Protein 9RGX (pdb70)

Solvent-accessible surface area: 10380 Å² total; per-residue (Å²): 157,89,156,71,23,54,56,2,94,83,58,16,64,59,16,47,64,68,2,46,62,18,88,170,38,20,66,66,33,84,91,64,162,18,64,107,71,34,48,53,62,21,76,64,53,7,46,54,4,36,87,60,4,20,59,5,5,70,66,2,4,57,0,70,82,77,18,100,98,29,108,50,17,84,60,8,54,64,40,2,60,61,11,41,67,71,2,14,60,15,1,43,73,10,26,77,93,150,120,156,39,50,50,36,4,96,86,88,14,65,64,24,43,68,54,3,45,56,26,109,171,51,9,62,69,22,62,204,91,73,109,78,49,46,55,51,26,78,102,54,12,46,56,14,42,91,67,2,20,57,8,4,73,78,3,4,60,13,64,75,92,37,98,98,23,134,35,14,74,70,14,73,62,43,1,59,61,15,40,65,65,4,14,57,5,0,50,62,11,23,75,81

Structure (mmCIF, N/CA/C/O backbone):
data_9RGX
#
_entry.id   9RGX
#
_cell.length_a   37.916
_cell.length_b   37.916
_cell.length_c   147.870
_cell.angle_alpha   90.000
_cell.angle_beta   90.000
_cell.angle_gamma   90.000
#
_symmetry.space_group_name_H-M   'P 21 21 21'
#
loop_
_entity.id
_entity.type
_entity.pdbx_description
1 polymer sc-apCC3-ACW
2 water water
#
loop_
_atom_site.group_PDB
_atom_site.id
_atom_site.type_symbol
_atom_site.label_atom_id
_atom_site.label_alt_id
_atom_site.label_comp_id
_atom_site.label_asym_id
_atom_site.label_entity_id
_atom_site.label_seq_id
_atom_site.pdbx_PDB_ins_code
_atom_site.Cartn_x
_atom_site.Cartn_y
_atom_site.Cartn_z
_atom_site.occupancy
_atom_site.B_iso_or_equiv
_atom_site.auth_seq_id
_atom_site.auth_comp_id
_atom_site.auth_asym_id
_atom_site.auth_atom_id
_atom_site.pdbx_PDB_model_num
ATOM 1 N N . SER A 1 19 ? -3.91308 -9.40714 6.48962 1.000 28.70404 -2 SER A N 1
ATOM 2 C CA . SER A 1 19 ? -3.21942 -9.57738 5.22019 1.000 34.16414 -2 SER A CA 1
ATOM 3 C C . SER A 1 19 ? -1.84484 -8.91460 5.25930 1.000 32.87406 -2 SER A C 1
ATOM 4 O O . SER A 1 19 ? -1.60531 -8.00610 6.05414 1.000 28.99151 -2 SER A O 1
ATOM 6 N N . HIS A 1 20 ? -0.94658 -9.37681 4.39437 1.000 34.17796 -1 HIS A N 1
ATOM 7 C CA . HIS A 1 20 ? 0.42399 -8.88913 4.34227 1.000 33.00038 -1 HIS A CA 1
ATOM 8 C C . HIS A 1 20 ? 0.58216 -7.82129 3.26718 1.000 33.20430 -1 HIS A C 1
ATOM 9 O O . HIS A 1 20 ? -0.00668 -7.91577 2.18526 1.000 29.71308 -1 HIS A O 1
ATOM 16 N N . MET A 1 21 ? 1.36933 -6.79162 3.57920 1.000 34.00030 0 MET A N 1
ATOM 17 C CA . MET A 1 21 ? 1.77297 -5.83795 2.55377 1.000 27.57283 0 MET A CA 1
ATOM 18 C C . MET A 1 21 ? 2.69410 -6.44660 1.51012 1.000 26.21618 0 MET A C 1
ATOM 19 O O . MET A 1 21 ? 2.81651 -5.89439 0.41083 1.000 25.78899 0 MET A O 1
ATOM 24 N N . MET A 1 22 ? 3.33948 -7.56708 1.82627 1.000 27.30796 1 MET A N 1
ATOM 25 C CA . MET A 1 22 ? 4.11945 -8.26872 0.81859 1.000 27.31054 1 MET A CA 1
ATOM 26 C C . MET A 1 22 ? 3.21894 -8.79236 -0.29037 1.000 26.32328 1 MET A C 1
ATOM 27 O O . MET A 1 22 ? 3.63548 -8.85913 -1.45177 1.000 25.13636 1 MET A O 1
ATOM 32 N N . LEU A 1 23 ? 1.98588 -9.17114 0.05195 1.000 26.94346 2 LEU A N 1
ATOM 33 C CA . LEU A 1 23 ? 1.05089 -9.71066 -0.92801 1.000 28.03170 2 LEU A CA 1
ATOM 34 C C . LEU A 1 23 ? 0.47860 -8.61091 -1.81592 1.000 25.56746 2 LEU A C 1
ATOM 35 O O . LEU A 1 23 ? 0.42684 -8.75796 -3.04202 1.000 22.40878 2 LEU A O 1
ATOM 40 N N . ALA A 1 24 ? 0.03469 -7.50537 -1.20880 1.000 26.77244 3 ALA A N 1
ATOM 41 C CA . ALA A 1 24 ? -0.60774 -6.43977 -1.97436 1.000 24.37767 3 ALA A CA 1
ATOM 42 C C . ALA A 1 24 ? 0.36313 -5.78770 -2.95097 1.000 22.94431 3 ALA A C 1
ATOM 43 O O . ALA A 1 24 ? -0.00574 -5.47556 -4.08980 1.000 23.21907 3 ALA A O 1
ATOM 45 N N . ALA A 1 25 ? 1.61016 -5.57064 -2.52402 1.000 25.20010 4 ALA A N 1
ATOM 46 C CA . ALA A 1 25 ? 2.61102 -5.02794 -3.43556 1.000 21.18367 4 ALA A CA 1
ATOM 47 C C . ALA A 1 25 ? 2.93998 -6.01737 -4.54322 1.000 20.48701 4 ALA A C 1
ATOM 48 O O . ALA A 1 25 ? 3.24543 -5.60935 -5.66911 1.000 18.97385 4 ALA A O 1
ATOM 50 N N . LEU A 1 26 ? 2.88659 -7.31604 -4.24164 1.000 23.52167 5 LEU A N 1
ATOM 51 C CA . LEU A 1 26 ? 3.09541 -8.32680 -5.27176 1.000 21.34757 5 LEU A CA 1
ATOM 52 C C . LEU A 1 26 ? 1.89437 -8.41450 -6.20320 1.000 19.27034 5 LEU A C 1
ATOM 53 O O . LEU A 1 26 ? 2.05401 -8.58713 -7.41682 1.000 18.58675 5 LEU A O 1
ATOM 58 N N . LYS A 1 27 ? 0.68403 -8.29792 -5.65068 1.000 22.72617 6 LYS A N 1
ATOM 59 C CA . LYS A 1 27 ? -0.52209 -8.35020 -6.47134 1.000 23.65345 6 LYS A CA 1
ATOM 60 C C . LYS A 1 27 ? -0.60656 -7.15570 -7.41437 1.000 22.13457 6 LYS A C 1
ATOM 61 O O . LYS A 1 27 ? -1.05345 -7.29306 -8.55935 1.000 24.29036 6 LYS A O 1
ATOM 67 N N . GLU A 1 28 ? -0.18368 -5.97548 -6.95389 1.000 21.74164 7 GLU A N 1
ATOM 68 C CA . GLU A 1 28 ? -0.22461 -4.79539 -7.81208 1.000 22.01879 7 GLU A CA 1
ATOM 69 C C . GLU A 1 28 ? 0.77682 -4.91427 -8.95399 1.000 22.17083 7 GLU A C 1
ATOM 70 O O . GLU A 1 28 ? 0.49514 -4.49137 -10.08129 1.000 21.99296 7 GLU A O 1
ATOM 73 N N . LYS A 1 29 ? 1.95103 -5.48979 -8.68199 1.000 23.85291 8 LYS A N 1
ATOM 74 C CA . LYS A 1 29 ? 2.95445 -5.65466 -9.72817 1.000 18.66852 8 LYS A CA 1
ATOM 75 C C . LYS A 1 29 ? 2.53891 -6.71570 -10.73891 1.000 20.69106 8 LYS A C 1
ATOM 76 O O . LYS A 1 29 ? 2.83294 -6.58124 -11.93228 1.000 20.56860 8 LYS A O 1
ATOM 80 N N . LEU A 1 30 ? 1.85474 -7.76952 -10.28544 1.000 20.12450 9 LEU A N 1
ATOM 81 C CA . LEU A 1 30 ? 1.32860 -8.76439 -11.21330 1.000 20.16417 9 LEU A CA 1
ATOM 82 C C . LEU A 1 30 ? 0.21706 -8.18857 -12.08014 1.000 21.36375 9 LEU A C 1
ATOM 83 O O . LEU A 1 30 ? 0.07506 -8.58031 -13.24388 1.000 22.54138 9 LEU A O 1
ATOM 88 N N . ALA A 1 31 ? -0.57388 -7.26036 -11.53785 1.000 22.07108 10 ALA A N 1
ATOM 89 C CA . ALA A 1 31 ? -1.61675 -6.61449 -12.32696 1.000 21.80703 10 ALA A CA 1
ATOM 90 C C . ALA A 1 31 ? -1.03634 -5.59024 -13.29407 1.000 21.59994 10 ALA A C 1
ATOM 91 O O . ALA A 1 31 ? -1.50431 -5.47452 -14.43215 1.000 22.16702 10 ALA A O 1
ATOM 93 N N . ALA A 1 32 ? -0.02271 -4.83748 -12.85937 1.000 20.96095 11 ALA A N 1
ATOM 94 C CA . ALA A 1 32 ? 0.57665 -3.83113 -13.72989 1.000 21.57533 11 ALA A CA 1
ATOM 95 C C . ALA A 1 32 ? 1.31779 -4.47294 -14.89611 1.000 19.83134 11 ALA A C 1
ATOM 96 O O . ALA A 1 32 ? 1.31893 -3.93400 -16.00917 1.000 20.31129 11 ALA A O 1
ATOM 98 N N . LEU A 1 33 ? 1.95124 -5.62501 -14.66493 1.000 20.93777 12 LEU A N 1
ATOM 99 C CA . LEU A 1 33 ? 2.62426 -6.32440 -15.75192 1.000 21.86098 12 LEU A CA 1
ATOM 100 C C . LEU A 1 33 ? 1.63971 -7.01677 -16.68412 1.000 20.16381 12 LEU A C 1
ATOM 101 O O . LEU A 1 33 ? 1.98040 -7.27609 -17.84308 1.000 19.07858 12 LEU A O 1
ATOM 106 N N . LYS A 1 34 ? 0.43037 -7.32120 -16.20696 1.000 19.42784 13 LYS A N 1
ATOM 107 C CA . LYS A 1 34 ? -0.60818 -7.82394 -17.09886 1.000 20.99191 13 LYS A CA 1
ATOM 108 C C . LYS A 1 34 ? -1.17007 -6.71073 -17.97239 1.000 21.46136 13 LYS A C 1
ATOM 109 O O . LYS A 1 34 ? -1.58230 -6.96367 -19.11027 1.000 22.62605 13 LYS A O 1
ATOM 111 N N . GLU A 1 35 ? -1.18859 -5.47701 -17.46139 1.000 22.79853 14 GLU A N 1
ATOM 112 C CA . GLU A 1 35 ? -1.61999 -4.33748 -18.26160 1.000 23.48572 14 GLU A CA 1
ATOM 113 C C . GLU A 1 35 ? -0.51785 -3.85085 -19.19284 1.000 26.93356 14 GLU A C 1
ATOM 114 O O . GLU A 1 35 ? -0.81236 -3.26329 -20.23927 1.000 28.48984 14 GLU A O 1
ATOM 116 N N . LYS A 1 36 ? 0.74726 -4.09080 -18.83866 1.000 30.33540 15 LYS A N 1
ATOM 117 C CA . LYS A 1 36 ? 1.84130 -3.77813 -19.75142 1.000 25.44453 15 LYS A CA 1
ATOM 118 C C . LYS A 1 36 ? 1.89980 -4.77083 -20.90388 1.000 23.51878 15 LYS A C 1
ATOM 119 O O . LYS A 1 36 ? 2.27798 -4.40334 -22.02231 1.000 26.58334 15 LYS A O 1
ATOM 123 N N . ASN A 1 37 ? 1.51382 -6.02296 -20.65525 1.000 23.79004 16 ASN A N 1
ATOM 124 C CA . ASN A 1 37 ? 1.45811 -7.00933 -21.72790 1.000 25.48911 16 ASN A CA 1
ATOM 125 C C . ASN A 1 37 ? 0.30336 -6.72026 -22.67974 1.000 24.85192 16 ASN A C 1
ATOM 126 O O . ASN A 1 37 ? 0.42510 -6.92579 -23.89312 1.000 28.13755 16 ASN A O 1
ATOM 131 N N . ALA A 1 38 ? -0.82630 -6.24653 -22.14781 1.000 27.90130 17 ALA A N 1
ATOM 132 C CA . ALA A 1 38 ? -1.95537 -5.89579 -23.00284 1.000 25.54819 17 ALA A CA 1
ATOM 133 C C . ALA A 1 38 ? -1.63438 -4.68687 -23.87171 1.000 25.19786 17 ALA A C 1
ATOM 134 O O . ALA A 1 38 ? -2.04370 -4.62738 -25.03695 1.000 26.53438 17 ALA A O 1
ATOM 136 N N . ALA A 1 39 ? -0.90568 -3.71116 -23.32305 1.000 25.75117 18 ALA A N 1
ATOM 137 C CA . ALA A 1 39 ? -0.47263 -2.57543 -24.12993 1.000 25.95660 18 ALA A CA 1
ATOM 138 C C . ALA A 1 39 ? 0.53439 -2.99449 -25.19334 1.000 29.05779 18 ALA A C 1
ATOM 139 O O . ALA A 1 39 ? 0.60555 -2.37042 -26.25862 1.000 31.07824 18 ALA A O 1
ATOM 141 N N . LEU A 1 40 ? 1.31890 -4.04185 -24.92487 1.000 30.98441 19 LEU A N 1
ATOM 142 C CA . LEU A 1 40 ? 2.21391 -4.57699 -25.94464 1.000 27.71362 19 LEU A CA 1
ATOM 143 C C . LEU A 1 40 ? 1.43768 -5.26002 -27.06176 1.000 27.39219 19 LEU A C 1
ATOM 144 O O . LEU A 1 40 ? 1.86862 -5.23435 -28.22023 1.000 31.78740 19 LEU A O 1
ATOM 146 N N . LYS A 1 41 ? 0.30193 -5.88055 -26.73217 1.000 25.81678 20 LYS A N 1
ATOM 147 C CA . LYS A 1 41 ? -0.53673 -6.49067 -27.75802 1.000 26.53691 20 LYS A CA 1
ATOM 148 C C . LYS A 1 41 ? -1.07632 -5.44193 -28.72207 1.000 31.42023 20 LYS A C 1
ATOM 149 O O . LYS A 1 41 ? -1.10841 -5.66205 -29.93867 1.000 33.00089 20 LYS A O 1
ATOM 153 N N . TYR A 1 42 ? -1.50231 -4.29120 -28.19571 1.000 32.48979 21 TYR A N 1
ATOM 154 C CA . TYR A 1 42 ? -2.01024 -3.22534 -29.05212 1.000 31.61184 21 TYR A CA 1
ATOM 155 C C . TYR A 1 42 ? -0.89729 -2.57178 -29.86177 1.000 32.69615 21 TYR A C 1
ATOM 156 O O . TYR A 1 42 ? -1.13842 -2.11440 -30.98506 1.000 35.27341 21 TYR A O 1
ATOM 165 N N . LYS A 1 43 ? 0.32006 -2.51371 -29.31384 1.000 31.30591 22 LYS A N 1
ATOM 166 C CA . LYS A 1 43 ? 1.44723 -1.99564 -30.08179 1.000 30.46857 22 LYS A CA 1
ATOM 167 C C . LYS A 1 43 ? 1.78381 -2.90290 -31.25775 1.000 32.37676 22 LYS A C 1
ATOM 168 O O . LYS A 1 43 ? 2.21174 -2.41697 -32.31115 1.000 33.37699 22 LYS A O 1
ATOM 170 N N . LEU A 1 44 ? 1.59952 -4.21600 -31.09826 1.000 33.06902 23 LEU A N 1
ATOM 171 C CA . LEU A 1 44 ? 1.79903 -5.13345 -32.21522 1.000 32.81285 23 LEU A CA 1
ATOM 172 C C . LEU A 1 44 ? 0.75109 -4.91606 -33.30087 1.000 36.85632 23 LEU A C 1
ATOM 173 O O . LEU A 1 44 ? 1.07163 -4.94553 -34.49475 1.000 39.96494 23 LEU A O 1
ATOM 178 N N . ALA A 1 45 ? -0.50888 -4.71104 -32.90419 1.000 37.17678 24 ALA A N 1
ATOM 179 C CA . ALA A 1 45 ? -1.58228 -4.53161 -33.87827 1.000 36.03226 24 ALA A CA 1
ATOM 180 C C . ALA A 1 45 ? -1.33450 -3.31486 -34.76075 1.000 37.61941 24 ALA A C 1
ATOM 181 O O . ALA A 1 45 ? -1.52375 -3.37547 -35.98153 1.000 42.96181 24 ALA A O 1
ATOM 183 N N . ALA A 1 46 ? -0.91648 -2.19737 -34.15915 1.000 34.35569 25 ALA A N 1
ATOM 184 C CA . ALA A 1 46 ? -0.63412 -0.99719 -34.93893 1.000 39.85722 25 ALA A CA 1
ATOM 185 C C . ALA A 1 46 ? 0.52533 -1.21623 -35.90064 1.000 40.91256 25 ALA A C 1
ATOM 186 O O . ALA A 1 46 ? 0.52772 -0.66114 -37.00522 1.000 38.70256 25 ALA A O 1
ATOM 188 N N . LEU A 1 47 ? 1.51643 -2.01782 -35.50445 1.000 45.65153 26 LEU A N 1
ATOM 189 C CA . LEU A 1 47 ? 2.68686 -2.22719 -36.34560 1.000 40.77646 26 LEU A CA 1
ATOM 190 C C . LEU A 1 47 ? 2.42415 -3.21741 -37.47200 1.000 44.61390 26 LEU A C 1
ATOM 191 O O . LEU A 1 47 ? 3.19350 -3.25395 -38.43734 1.000 47.00057 26 LEU A O 1
ATOM 196 N N . LYS A 1 48 ? 1.37059 -4.02963 -37.36690 1.000 44.65479 27 LYS A N 1
ATOM 197 C CA . LYS A 1 48 ? 0.94637 -4.83672 -38.50335 1.000 41.56161 27 LYS A CA 1
ATOM 198 C C . LYS A 1 48 ? 0.29901 -4.00141 -39.60043 1.000 48.88356 27 LYS A C 1
ATOM 199 O O . LYS A 1 48 ? 0.06923 -4.52195 -40.69771 1.000 51.22181 27 LYS A O 1
ATOM 201 N N . LYS A 1 49 ? 0.00371 -2.72873 -39.33301 1.000 48.62135 28 LYS A N 1
ATOM 202 C CA . LYS A 1 49 ? -0.53637 -1.82373 -40.35472 1.000 52.90873 28 LYS A CA 1
ATOM 203 C C . LYS A 1 49 ? 0.61046 -1.11369 -41.06875 1.000 54.12673 28 LYS A C 1
ATOM 204 O O . LYS A 1 49 ? 0.90408 -1.40322 -42.23221 1.000 56.61031 28 LYS A O 1
ATOM 206 N N . HIS A 1 50 ? 1.26447 -0.18198 -40.37774 1.000 56.54890 29 HIS A N 1
ATOM 207 C CA . HIS A 1 50 ? 2.43792 0.47795 -40.93366 1.000 55.24319 29 HIS A CA 1
ATOM 208 C C . HIS A 1 50 ? 3.63135 -0.46846 -40.88819 1.000 55.43473 29 HIS A C 1
ATOM 209 O O . HIS A 1 50 ? 3.90038 -1.09446 -39.85921 1.000 58.51081 29 HIS A O 1
ATOM 211 N N . LYS A 1 51 ? 4.35628 -0.55836 -42.00692 1.000 51.66017 30 LYS A N 1
ATOM 212 C CA . LYS A 1 51 ? 5.40383 -1.56457 -42.16313 1.000 52.97724 30 LYS A CA 1
ATOM 213 C C . LYS A 1 51 ? 6.49846 -1.45691 -41.10816 1.000 59.93010 30 LYS A C 1
ATOM 214 O O . LYS A 1 51 ? 7.20624 -2.44257 -40.87158 1.000 64.00159 30 LYS A O 1
ATOM 219 N N . ALA A 1 52 ? 6.66654 -0.28084 -40.49875 1.000 58.74029 31 ALA A N 1
ATOM 220 C CA . ALA A 1 52 ? 7.53872 -0.06002 -39.34715 1.000 51.53629 31 ALA A CA 1
ATOM 221 C C . ALA A 1 52 ? 9.02529 -0.10037 -39.68331 1.000 47.51788 31 ALA A C 1
ATOM 222 O O . ALA A 1 52 ? 9.48384 -0.93609 -40.46855 1.000 47.80007 31 ALA A O 1
ATOM 224 N N . THR A 1 53 ? 9.77566 0.81749 -39.08364 1.000 45.10585 32 THR A N 1
ATOM 225 C CA . THR A 1 53 ? 11.21729 0.91923 -39.22915 1.000 39.04043 32 THR A CA 1
ATOM 226 C C . THR A 1 53 ? 11.90312 -0.04917 -38.26644 1.000 33.92949 32 THR A C 1
ATOM 227 O O . THR A 1 53 ? 11.28729 -0.51290 -37.30461 1.000 36.05662 32 THR A O 1
ATOM 231 N N . PRO A 1 54 ? 13.17465 -0.39137 -38.50876 1.000 33.39708 33 PRO A N 1
ATOM 232 C CA . PRO A 1 54 ? 13.90435 -1.19359 -37.51229 1.000 33.73541 33 PRO A CA 1
ATOM 233 C C . PRO A 1 54 ? 13.95102 -0.54226 -36.14362 1.000 33.22220 33 PRO A C 1
ATOM 234 O O . PRO A 1 54 ? 13.97149 -1.25234 -35.13060 1.000 35.79884 33 PRO A O 1
ATOM 238 N N . ALA A 1 55 ? 13.97417 0.79148 -36.08220 1.000 34.08859 34 ALA A N 1
ATOM 239 C CA . ALA A 1 55 ? 13.99880 1.46849 -34.79063 1.000 33.98598 34 ALA A CA 1
ATOM 240 C C . ALA A 1 55 ? 12.70304 1.22588 -34.02740 1.000 33.74213 34 ALA A C 1
ATOM 241 O O . ALA A 1 55 ? 12.72172 1.01977 -32.80805 1.000 33.33134 34 ALA A O 1
ATOM 243 N N . GLU A 1 56 ? 11.56748 1.24400 -34.73092 1.000 35.64380 35 GLU A N 1
ATOM 244 C CA . GLU A 1 56 ? 10.29506 0.93075 -34.09118 1.000 34.50777 35 GLU A CA 1
ATOM 245 C C . GLU A 1 56 ? 10.20179 -0.54713 -33.73621 1.000 36.13363 35 GLU A C 1
ATOM 246 O O . GLU A 1 56 ? 9.58805 -0.90215 -32.72333 1.000 32.58112 35 GLU A O 1
ATOM 248 N N . LEU A 1 57 ? 10.80387 -1.41840 -34.55001 1.000 36.46405 36 LEU A N 1
ATOM 249 C CA . LEU A 1 57 ? 10.85276 -2.83506 -34.20712 1.000 31.44101 36 LEU A CA 1
ATOM 250 C C . LEU A 1 57 ? 11.77966 -3.07895 -33.02399 1.000 27.67262 36 LEU A C 1
ATOM 251 O O . LEU A 1 57 ? 11.47008 -3.88898 -32.14260 1.000 23.89510 36 LEU A O 1
ATOM 256 N N . ALA A 1 58 ? 12.92259 -2.39015 -32.98809 1.000 28.23834 37 ALA A N 1
ATOM 257 C CA . ALA A 1 58 ? 13.82638 -2.50703 -31.85113 1.000 27.51658 37 ALA A CA 1
ATOM 258 C C . ALA A 1 58 ? 13.24996 -1.88211 -30.58838 1.000 27.58038 37 ALA A C 1
ATOM 259 O O . ALA A 1 58 ? 13.66132 -2.25518 -29.48448 1.000 24.58526 37 ALA A O 1
ATOM 261 N N . ALA A 1 59 ? 12.31159 -0.94157 -30.72451 1.000 34.25831 38 ALA A N 1
ATOM 262 C CA . ALA A 1 59 ? 11.70817 -0.32438 -29.54780 1.000 34.22278 38 ALA A CA 1
ATOM 263 C C . ALA A 1 59 ? 10.74683 -1.28134 -28.85130 1.000 33.17113 38 ALA A C 1
ATOM 264 O O . ALA A 1 59 ? 10.76778 -1.40343 -27.62072 1.000 32.93986 38 ALA A O 1
ATOM 266 N N . LEU A 1 60 ? 9.89617 -1.96920 -29.61975 1.000 30.45698 39 LEU A N 1
ATOM 267 C CA . LEU A 1 60 ? 9.00230 -2.96018 -29.02817 1.000 25.18517 39 LEU A CA 1
ATOM 268 C C . LEU A 1 60 ? 9.77393 -4.13770 -28.45125 1.000 24.40418 39 LEU A C 1
ATOM 269 O O . LEU A 1 60 ? 9.32985 -4.74954 -27.47309 1.000 25.77758 39 LEU A O 1
ATOM 274 N N . GLU A 1 61 ? 10.92467 -4.46732 -29.03987 1.000 25.28380 40 GLU A N 1
ATOM 275 C CA . GLU A 1 61 ? 11.75254 -5.54114 -28.50311 1.000 23.80047 40 GLU A CA 1
ATOM 276 C C . GLU A 1 61 ? 12.38218 -5.14206 -27.17460 1.000 23.24126 40 GLU A C 1
ATOM 277 O O . GLU A 1 61 ? 12.39461 -5.93347 -26.22399 1.000 22.94117 40 GLU A O 1
ATOM 283 N N . LYS A 1 62 ? 12.90487 -3.91575 -27.08915 1.000 22.00232 41 LYS A N 1
ATOM 284 C CA . LYS A 1 62 ? 13.46299 -3.43365 -25.83076 1.000 22.74058 41 LYS A CA 1
ATOM 285 C C . LYS A 1 62 ? 12.39838 -3.36032 -24.74538 1.000 24.84628 41 LYS A C 1
ATOM 286 O O . LYS A 1 62 ? 12.69388 -3.59635 -23.56816 1.000 24.47276 41 LYS A O 1
ATOM 288 N N . GLU A 1 63 ? 11.15615 -3.04493 -25.12027 1.000 25.53477 42 GLU A N 1
ATOM 289 C CA . GLU A 1 63 ? 10.06239 -3.09368 -24.15725 1.000 22.90531 42 GLU A CA 1
ATOM 290 C C . GLU A 1 63 ? 9.71687 -4.52837 -23.77849 1.000 25.15549 42 GLU A C 1
ATOM 291 O O . GLU A 1 63 ? 9.27098 -4.78067 -22.65307 1.000 25.46378 42 GLU A O 1
ATOM 293 N N . LEU A 1 64 ? 9.91775 -5.47691 -24.69634 1.000 23.05987 43 LEU A N 1
ATOM 294 C CA . LEU A 1 64 ? 9.71385 -6.88207 -24.36240 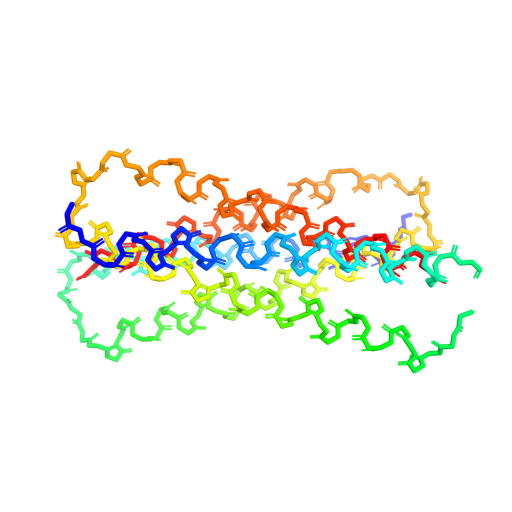1.000 19.43888 43 LEU A CA 1
ATOM 295 C C . LEU A 1 64 ? 10.76919 -7.37348 -23.37854 1.000 20.44466 43 LEU A C 1
ATOM 296 O O . LEU A 1 64 ? 10.45266 -8.11548 -22.44179 1.000 18.49668 43 LEU A O 1
ATOM 301 N N . ALA A 1 65 ? 12.02616 -6.96057 -23.56601 1.000 19.98591 44 ALA A N 1
ATOM 302 C CA . ALA A 1 65 ? 13.08539 -7.37271 -22.65077 1.000 20.03900 44 ALA A CA 1
ATOM 303 C C . ALA A 1 65 ? 12.92083 -6.74446 -21.27223 1.000 19.18249 44 ALA A C 1
ATOM 304 O O . ALA A 1 65 ? 13.31033 -7.35043 -20.26708 1.000 18.43154 44 ALA A O 1
ATOM 306 N N . ALA A 1 66 ? 12.34498 -5.54161 -21.20102 1.000 20.61271 45 ALA A N 1
ATOM 307 C CA . ALA A 1 66 ? 12.10283 -4.91791 -19.90512 1.000 17.31512 45 ALA A CA 1
ATOM 308 C C . ALA A 1 66 ? 11.03701 -5.66679 -19.11634 1.000 16.87588 45 ALA A C 1
ATOM 309 O O . ALA A 1 66 ? 11.09554 -5.70910 -17.88241 1.000 18.16130 45 ALA A O 1
ATOM 311 N N . THR A 1 67 ? 10.06513 -6.26922 -19.80401 1.000 15.89675 46 THR A N 1
ATOM 312 C CA . THR A 1 67 ? 9.05793 -7.06235 -19.10804 1.000 13.98433 46 THR A CA 1
ATOM 313 C C . THR A 1 67 ? 9.64821 -8.37040 -18.59305 1.000 16.11355 46 THR A C 1
ATOM 314 O O . THR A 1 67 ? 9.31197 -8.81860 -17.49045 1.000 15.73988 46 THR A O 1
ATOM 318 N N . GLU A 1 68 ? 10.54289 -8.98812 -19.36922 1.000 17.22859 47 GLU A N 1
ATOM 319 C CA . GLU A 1 68 ? 11.18699 -10.21862 -18.91943 1.000 17.29059 47 GLU A CA 1
ATOM 320 C C . GLU A 1 68 ? 12.03765 -9.97385 -17.68021 1.000 15.44070 47 GLU A C 1
ATOM 321 O O . GLU A 1 68 ? 12.12747 -10.83575 -16.79770 1.000 17.29869 47 GLU A O 1
ATOM 327 N N . LYS A 1 69 ? 12.66968 -8.80179 -17.59622 1.000 16.51823 48 LYS A N 1
ATOM 328 C CA . LYS A 1 69 ? 13.45316 -8.46770 -16.41184 1.000 16.02157 48 LYS A CA 1
ATOM 329 C C . LYS A 1 69 ? 12.55555 -8.25399 -15.19928 1.000 16.39615 48 LYS A C 1
ATOM 330 O O . LYS A 1 69 ? 12.88454 -8.69304 -14.09107 1.000 17.25599 48 LYS A O 1
ATOM 333 N N . GLU A 1 70 ? 11.41880 -7.57915 -15.38848 1.000 18.50579 49 GLU A N 1
ATOM 334 C CA . GLU A 1 70 ? 10.49607 -7.35893 -14.28016 1.000 17.07054 49 GLU A CA 1
ATOM 335 C C . GLU A 1 70 ? 9.84384 -8.65780 -13.82314 1.000 17.97085 49 GLU A C 1
ATOM 336 O O . GLU A 1 70 ? 9.58461 -8.83055 -12.62667 1.000 17.71980 49 GLU A O 1
ATOM 339 N N . LEU A 1 71 ? 9.57604 -9.57968 -14.75178 1.000 16.74067 50 LEU A N 1
ATOM 340 C CA . LEU A 1 71 ? 9.02790 -10.87583 -14.36753 1.000 16.26277 50 LEU A CA 1
ATOM 341 C C . LEU A 1 71 ? 10.05372 -11.72176 -13.62461 1.000 17.77505 50 LEU A C 1
ATOM 342 O O . LEU A 1 71 ? 9.68743 -12.49290 -12.73034 1.000 17.80787 50 LEU A O 1
ATOM 347 N N . ALA A 1 72 ? 11.33628 -11.58719 -13.97078 1.000 16.47562 51 ALA A N 1
ATOM 348 C CA . ALA A 1 72 ? 12.36847 -12.37936 -13.31001 1.000 16.97790 51 ALA A CA 1
ATOM 349 C C . ALA A 1 72 ? 12.61046 -11.89609 -11.88579 1.000 16.72017 51 ALA A C 1
ATOM 350 O O . ALA A 1 72 ? 12.80523 -12.70844 -10.97396 1.000 18.87609 51 ALA A O 1
ATOM 352 N N . ALA A 1 73 ? 12.59872 -10.57779 -11.67272 1.000 16.84497 52 ALA A N 1
ATOM 353 C CA . ALA A 1 73 ? 12.77210 -10.05212 -10.32313 1.000 17.99178 52 ALA A CA 1
ATOM 354 C C . ALA A 1 73 ? 11.54097 -10.30291 -9.46402 1.000 17.93493 52 ALA A C 1
ATOM 355 O O . ALA A 1 73 ? 11.65564 -10.41699 -8.23805 1.000 20.84193 52 ALA A O 1
ATOM 357 N N . LEU A 1 74 ? 10.35996 -10.37896 -10.08318 1.000 17.92360 53 LEU A N 1
ATOM 358 C CA . LEU A 1 74 ? 9.14938 -10.69241 -9.33321 1.000 17.79107 53 LEU A CA 1
ATOM 359 C C . LEU A 1 74 ? 9.19385 -12.10824 -8.77543 1.000 19.55340 53 LEU A C 1
ATOM 360 O O . LEU A 1 74 ? 8.60765 -12.37600 -7.72012 1.000 20.39532 53 LEU A O 1
ATOM 365 N N . GLU A 1 75 ? 9.86788 -13.02611 -9.47438 1.000 19.11044 54 GLU A N 1
ATOM 366 C CA . GLU A 1 75 ? 10.05573 -14.37098 -8.94113 1.000 18.88070 54 GLU A CA 1
ATOM 367 C C . GLU A 1 75 ? 10.84452 -14.33499 -7.63935 1.000 20.32783 54 GLU A C 1
ATOM 368 O O . GLU A 1 75 ? 10.54870 -15.08571 -6.70305 1.000 23.48624 54 GLU A O 1
ATOM 374 N N . TRP A 1 76 ? 11.85453 -13.46525 -7.56342 1.000 20.67483 55 TRP A N 1
ATOM 375 C CA . TRP A 1 76 ? 12.59878 -13.29419 -6.32021 1.000 22.33096 55 TRP A CA 1
ATOM 376 C C . TRP A 1 76 ? 11.74074 -12.61738 -5.26016 1.000 22.47729 55 TRP A C 1
ATOM 377 O O . TRP A 1 76 ? 11.84051 -12.94008 -4.07077 1.000 24.43412 55 TRP A O 1
ATOM 388 N N . GLU A 1 77 ? 10.90619 -11.66207 -5.67457 1.000 20.41646 56 GLU A N 1
ATOM 389 C CA . GLU A 1 77 ? 9.98772 -11.01241 -4.74632 1.000 22.78113 56 GLU A CA 1
ATOM 390 C C . GLU A 1 77 ? 9.04099 -12.02869 -4.12293 1.000 25.62016 56 GLU A C 1
ATOM 391 O O . GLU A 1 77 ? 8.90580 -12.10126 -2.89594 1.000 27.69922 56 GLU A O 1
ATOM 397 N N . LEU A 1 78 ? 8.36562 -12.81658 -4.96332 1.000 24.93102 57 LEU A N 1
ATOM 398 C CA . LEU A 1 78 ? 7.49891 -13.87902 -4.46690 1.000 25.35315 57 LEU A CA 1
ATOM 399 C C . LEU A 1 78 ? 8.28316 -14.91923 -3.67770 1.000 26.43518 57 LEU A C 1
ATOM 400 O O . LEU A 1 78 ? 7.72770 -15.57385 -2.78744 1.000 28.17343 57 LEU A O 1
ATOM 405 N N . ALA A 1 79 ? 9.56952 -15.08991 -3.99171 1.000 27.81883 58 ALA A N 1
ATOM 406 C CA . ALA A 1 79 ? 10.38153 -16.06941 -3.27866 1.000 28.34900 58 ALA A CA 1
ATOM 407 C C . ALA A 1 79 ? 10.73132 -15.58373 -1.87813 1.000 29.49434 58 ALA A C 1
ATOM 408 O O . ALA A 1 79 ? 10.79377 -16.38254 -0.93630 1.000 28.71213 58 ALA A O 1
ATOM 410 N N . ALA A 1 80 ? 10.96957 -14.27887 -1.72178 1.000 27.44554 59 ALA A N 1
ATOM 411 C CA . ALA A 1 80 ? 11.21985 -13.73123 -0.39377 1.000 31.04758 59 ALA A CA 1
ATOM 412 C C . ALA A 1 80 ? 9.98181 -13.82718 0.48681 1.000 30.37851 59 ALA A C 1
ATOM 413 O O . ALA A 1 80 ? 10.10004 -13.92859 1.71324 1.000 27.36226 59 ALA A O 1
ATOM 415 N N . LEU A 1 81 ? 8.79143 -13.79406 -0.11763 1.000 31.13840 60 LEU A N 1
ATOM 416 C CA . LEU A 1 81 ? 7.56231 -13.93836 0.65358 1.000 29.38236 60 LEU A CA 1
ATOM 417 C C . LEU A 1 81 ? 7.37633 -15.36012 1.16616 1.000 27.73599 60 LEU A C 1
ATOM 418 O O . LEU A 1 81 ? 6.85782 -15.55457 2.27158 1.000 30.52031 60 LEU A O 1
ATOM 423 N N . GLU A 1 82 ? 7.80421 -16.36169 0.39420 1.000 28.62350 61 GLU A N 1
ATOM 424 C CA . GLU A 1 82 ? 7.67669 -17.74249 0.84819 1.000 30.32190 61 GLU A CA 1
ATOM 425 C C . GLU A 1 82 ? 8.64797 -18.05173 1.97970 1.000 33.65816 61 GLU A C 1
ATOM 426 O O . GLU A 1 82 ? 8.35464 -18.89579 2.83423 1.000 31.73719 61 GLU A O 1
ATOM 432 N N . LYS A 1 83 ? 9.80035 -17.37886 2.00711 1.000 35.54020 62 LYS A N 1
ATOM 433 C CA . LYS A 1 83 ? 10.77985 -17.63431 3.05783 1.000 30.67988 62 LYS A CA 1
ATOM 434 C C . LYS A 1 83 ? 10.31002 -17.08669 4.39947 1.000 28.59193 62 LYS A C 1
ATOM 435 O O . LYS A 1 83 ? 10.52157 -17.71802 5.44155 1.000 32.25586 62 LYS A O 1
ATOM 438 N N . LYS A 1 84 ? 9.66685 -15.92022 4.39629 1.000 30.93071 63 LYS A N 1
ATOM 439 C CA . LYS A 1 84 ? 9.18901 -15.30832 5.62830 1.000 31.55136 63 LYS A CA 1
ATOM 440 C C . LYS A 1 84 ? 7.76385 -15.71001 5.98212 1.000 32.70534 63 LYS A C 1
ATOM 441 O O . LYS A 1 84 ? 7.29415 -15.36825 7.07345 1.000 36.51985 63 LYS A O 1
ATOM 444 N N . GLU A 1 85 ? 7.07396 -16.43024 5.10123 1.000 33.15783 64 GLU A N 1
ATOM 445 C CA . GLU A 1 85 ? 5.69185 -16.82269 5.34293 1.000 30.85157 64 GLU A CA 1
ATOM 446 C C . GLU A 1 85 ? 5.25398 -17.88479 4.34157 1.000 31.50166 64 GLU A C 1
ATOM 447 O O . GLU A 1 85 ? 4.52545 -17.57778 3.38910 1.000 31.83810 64 GLU A O 1
ATOM 449 N N . PRO A 1 86 ? 5.68536 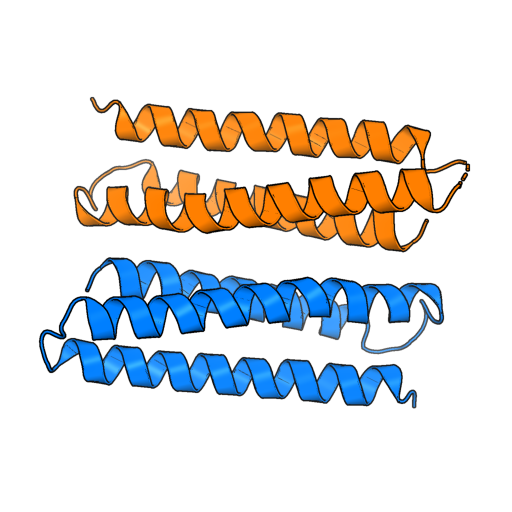-19.13774 4.51018 1.000 33.28297 65 PRO A N 1
ATOM 450 C CA . PRO A 1 86 ? 5.32729 -20.17052 3.52575 1.000 34.37998 65 PRO A CA 1
ATOM 451 C C . PRO A 1 86 ? 3.86961 -20.59796 3.58961 1.000 34.25331 65 PRO A C 1
ATOM 452 O O . PRO A 1 86 ? 3.38029 -21.20200 2.62732 1.000 32.72344 65 PRO A O 1
ATOM 456 N N . LEU A 1 87 ? 3.16051 -20.30421 4.67746 1.000 38.26209 66 LEU A N 1
ATOM 457 C CA . LEU A 1 87 ? 1.76099 -20.68166 4.82525 1.000 40.61191 66 LEU A CA 1
ATOM 458 C C . LEU A 1 87 ? 0.79179 -19.57631 4.41678 1.000 41.86618 66 LEU A C 1
ATOM 459 O O . LEU A 1 87 ? -0.41331 -19.71048 4.65525 1.000 43.57971 66 LEU A O 1
ATOM 461 N N . THR A 1 88 ? 1.28109 -18.49791 3.81475 1.000 40.28420 67 THR A N 1
ATOM 462 C CA . THR A 1 88 ? 0.39612 -17.41603 3.38970 1.000 46.64871 67 THR A CA 1
ATOM 463 C C . THR A 1 88 ? -0.51258 -17.87855 2.25676 1.000 49.00745 67 THR A C 1
ATOM 464 O O . THR A 1 88 ? -0.02927 -18.45850 1.27664 1.000 40.74223 67 THR A O 1
ATOM 468 N N . PRO A 1 89 ? -1.81898 -17.64432 2.35029 1.000 55.20579 68 PRO A N 1
ATOM 469 C CA . PRO A 1 89 ? -2.70894 -17.97633 1.23459 1.000 49.69978 68 PRO A CA 1
ATOM 470 C C . PRO A 1 89 ? -2.45028 -17.07071 0.04163 1.000 48.72689 68 PRO A C 1
ATOM 471 O O . PRO A 1 89 ? -1.99287 -15.93380 0.18591 1.000 48.10731 68 PRO A O 1
ATOM 475 N N . GLU A 1 90 ? -2.71509 -17.61646 -1.14739 1.000 44.76901 69 GLU A N 1
ATOM 476 C CA . GLU A 1 90 ? -2.48095 -17.06579 -2.49004 1.000 42.65182 69 GLU A CA 1
ATOM 477 C C . GLU A 1 90 ? -1.06157 -17.34148 -2.97083 1.000 39.20445 69 GLU A C 1
ATOM 478 O O . GLU A 1 90 ? -0.70072 -16.87084 -4.05259 1.000 40.14308 69 GLU A O 1
ATOM 481 N N . LEU A 1 91 ? -0.24877 -18.08369 -2.21526 1.000 37.99097 70 LEU A N 1
ATOM 482 C CA . LEU A 1 91 ? 1.10980 -18.37219 -2.66386 1.000 40.96131 70 LEU A CA 1
ATOM 483 C C . LEU A 1 91 ? 1.10429 -19.21695 -3.93202 1.000 39.07833 70 LEU A C 1
ATOM 484 O O . LEU A 1 91 ? 1.91354 -18.99328 -4.84043 1.000 34.48520 70 LEU A O 1
ATOM 489 N N . ALA A 1 92 ? 0.19081 -20.18697 -4.01655 1.000 37.32401 71 ALA A N 1
ATOM 490 C CA . ALA A 1 92 ? 0.10765 -21.02236 -5.20986 1.000 33.66978 71 ALA A CA 1
ATOM 491 C C . ALA A 1 92 ? -0.45200 -20.24360 -6.39404 1.000 35.89197 71 ALA A C 1
ATOM 492 O O . ALA A 1 92 ? 0.01597 -20.40554 -7.52723 1.000 33.24126 71 ALA A O 1
ATOM 494 N N . ALA A 1 93 ? -1.44955 -19.38866 -6.15231 1.000 37.42663 72 ALA A N 1
ATOM 495 C CA . ALA A 1 93 ? -2.04054 -18.61950 -7.24219 1.000 34.59363 72 ALA A CA 1
ATOM 496 C C . ALA A 1 93 ? -1.09757 -17.53443 -7.74453 1.000 33.26498 72 ALA A C 1
ATOM 497 O O . ALA A 1 93 ? -1.15419 -17.16599 -8.92328 1.000 34.06656 72 ALA A O 1
ATOM 499 N N . LEU A 1 94 ? -0.22372 -17.01704 -6.87751 1.000 34.04154 73 LEU A N 1
ATOM 500 C CA . LEU A 1 94 ? 0.73846 -16.01470 -7.32295 1.000 30.90739 73 LEU A CA 1
ATOM 501 C C . LEU A 1 94 ? 1.83322 -16.64908 -8.17090 1.000 29.72748 73 LEU A C 1
ATOM 502 O O . LEU A 1 94 ? 2.30764 -16.04203 -9.13837 1.000 26.64468 73 LEU A O 1
ATOM 507 N N . LYS A 1 95 ? 2.25253 -17.86711 -7.81732 1.000 28.95996 74 LYS A N 1
ATOM 508 C CA . LYS A 1 95 ? 3.25072 -18.56780 -8.61638 1.000 24.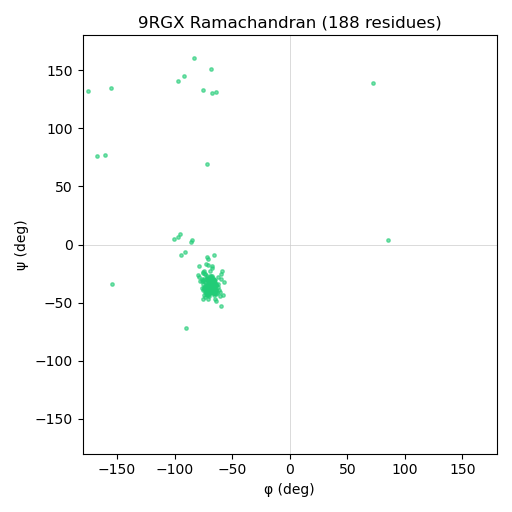34143 74 LYS A CA 1
ATOM 509 C C . LYS A 1 95 ? 2.69213 -18.97153 -9.97406 1.000 24.06118 74 LYS A C 1
ATOM 510 O O . LYS A 1 95 ? 3.42291 -18.96485 -10.97133 1.000 20.06936 74 LYS A O 1
ATOM 514 N N . GLU A 1 96 ? 1.40571 -19.32280 -10.03296 1.000 31.53375 75 GLU A N 1
ATOM 515 C CA . GLU A 1 96 ? 0.78023 -19.66247 -11.30493 1.000 26.26774 75 GLU A CA 1
ATOM 516 C C . GLU A 1 96 ? 0.47995 -18.42737 -12.14324 1.000 27.18075 75 GLU A C 1
ATOM 517 O O . GLU A 1 96 ? 0.51975 -18.49870 -13.37643 1.000 29.61204 75 GLU A O 1
ATOM 519 N N . GLU A 1 97 ? 0.18682 -17.29296 -11.50179 1.000 27.96828 76 GLU A N 1
ATOM 520 C CA . GLU A 1 97 ? -0.03731 -16.06154 -12.25159 1.000 27.19904 76 GLU A CA 1
ATOM 521 C C . GLU A 1 97 ? 1.25301 -15.53579 -12.86534 1.000 25.75814 76 GLU A C 1
ATOM 522 O O . GLU A 1 97 ? 1.22406 -14.93583 -13.94614 1.000 24.97800 76 GLU A O 1
ATOM 524 N N . LEU A 1 98 ? 2.38851 -15.75030 -12.19752 1.000 23.32639 77 LEU A N 1
ATOM 525 C CA . LEU A 1 98 ? 3.66580 -15.32774 -12.76074 1.000 22.23153 77 LEU A CA 1
ATOM 526 C C . LEU A 1 98 ? 4.07993 -16.23470 -13.91425 1.000 23.58026 77 LEU A C 1
ATOM 527 O O . LEU A 1 98 ? 4.62176 -15.76108 -14.91994 1.000 21.46533 77 LEU A O 1
ATOM 532 N N . ALA A 1 99 ? 3.82534 -17.54062 -13.79155 1.000 23.68550 78 ALA A N 1
ATOM 533 C CA . ALA A 1 99 ? 4.13712 -18.46054 -14.88058 1.000 22.43892 78 ALA A CA 1
ATOM 534 C C . ALA A 1 99 ? 3.29188 -18.17693 -16.11561 1.000 22.93435 78 ALA A C 1
ATOM 535 O O . ALA A 1 99 ? 3.74919 -18.40015 -17.24254 1.000 22.97770 78 ALA A O 1
ATOM 537 N N . ALA A 1 100 ? 2.06648 -17.68179 -15.92717 1.000 23.83365 79 ALA A N 1
ATOM 538 C CA . ALA A 1 100 ? 1.23638 -17.30725 -17.06701 1.000 22.98123 79 ALA A CA 1
ATOM 539 C C . ALA A 1 100 ? 1.75250 -16.03493 -17.72750 1.000 23.05967 79 ALA A C 1
ATOM 540 O O . ALA A 1 100 ? 1.77014 -15.93142 -18.95960 1.000 24.66488 79 ALA A O 1
ATOM 542 N N . LEU A 1 101 ? 2.16578 -15.05166 -16.92329 1.000 20.99126 80 LEU A N 1
ATOM 543 C CA . LEU A 1 101 ? 2.70026 -13.81174 -17.47796 1.000 18.80085 80 LEU A CA 1
ATOM 544 C C . LEU A 1 101 ? 3.98609 -14.06167 -18.25654 1.000 21.73438 80 LEU A C 1
ATOM 545 O O . LEU A 1 101 ? 4.24126 -13.40722 -19.27451 1.000 23.38744 80 LEU A O 1
ATOM 550 N N . LYS A 1 102 ? 4.81103 -15.00327 -17.79169 1.000 23.03168 81 LYS A N 1
ATOM 551 C CA . LYS A 1 102 ? 6.03437 -15.33291 -18.51487 1.000 20.94814 81 LYS A CA 1
ATOM 552 C C . LYS A 1 102 ? 5.72341 -15.99363 -19.85193 1.000 19.79117 81 LYS A C 1
ATOM 553 O O . LYS A 1 102 ? 6.37409 -15.70058 -20.86180 1.000 20.37531 81 LYS A O 1
ATOM 559 N N . GLU A 1 103 ? 4.73495 -16.89092 -19.87705 1.000 20.31373 82 GLU A N 1
ATOM 560 C CA . GLU A 1 103 ? 4.33264 -17.51753 -21.13138 1.000 18.76617 82 GLU A CA 1
ATOM 561 C C . GLU A 1 103 ? 3.63988 -16.52577 -22.05625 1.000 20.80906 82 GLU A C 1
ATOM 562 O O . GLU A 1 103 ? 3.75649 -16.63593 -23.28210 1.000 18.01823 82 GLU A O 1
ATOM 564 N N . GLU A 1 104 ? 2.92411 -15.55200 -21.49130 1.000 22.84679 83 GLU A N 1
ATOM 565 C CA . GLU A 1 104 ? 2.26328 -14.54480 -22.31356 1.000 22.07891 83 GLU A CA 1
ATOM 566 C C . GLU A 1 104 ? 3.27387 -13.58391 -22.92987 1.000 19.60200 83 GLU A C 1
ATOM 567 O O . GLU A 1 104 ? 3.11485 -13.16274 -24.08203 1.000 21.64922 83 GLU A O 1
ATOM 573 N N . THR A 1 105 ? 4.31910 -13.22513 -22.17957 1.000 20.68950 84 THR A N 1
ATOM 574 C CA . THR A 1 105 ? 5.35053 -12.34688 -22.72335 1.000 17.56451 84 THR A CA 1
ATOM 575 C C . THR A 1 105 ? 6.11175 -13.02557 -23.85675 1.000 18.37243 84 THR A C 1
ATOM 576 O O . THR A 1 105 ? 6.39964 -12.39827 -24.88327 1.000 18.64878 84 THR A O 1
ATOM 580 N N . ALA A 1 106 ? 6.43772 -14.31029 -23.69151 1.000 18.47937 85 ALA A N 1
ATOM 581 C CA . ALA A 1 106 ? 7.15662 -15.03856 -24.73230 1.000 16.41767 85 ALA A CA 1
ATOM 582 C C . ALA A 1 106 ? 6.33670 -15.15869 -26.00992 1.000 16.54246 85 ALA A C 1
ATOM 583 O O . ALA A 1 106 ? 6.89894 -15.13522 -27.11095 1.000 15.44224 85 ALA A O 1
ATOM 585 N N . ALA A 1 107 ? 5.01187 -15.28137 -25.88984 1.000 19.41357 86 ALA A N 1
ATOM 586 C CA . ALA A 1 107 ? 4.17524 -15.37629 -27.08143 1.000 17.90917 86 ALA A CA 1
ATOM 587 C C . ALA A 1 107 ? 4.18233 -14.07571 -27.87147 1.000 17.34234 86 ALA A C 1
ATOM 588 O O . ALA A 1 107 ? 3.98607 -14.09160 -29.09156 1.000 18.01973 86 ALA A O 1
ATOM 590 N N . LEU A 1 108 ? 4.40458 -12.94664 -27.19869 1.000 18.09202 87 LEU A N 1
ATOM 591 C CA . LEU A 1 108 ? 4.55702 -11.67346 -27.88825 1.000 16.82455 87 LEU A CA 1
ATOM 592 C C . LEU A 1 108 ? 5.91506 -11.54348 -28.56206 1.000 16.10083 87 LEU A C 1
ATOM 593 O O . LEU A 1 108 ? 6.04826 -10.77375 -29.52020 1.000 16.36238 87 LEU A O 1
ATOM 598 N N . LYS A 1 109 ? 6.91966 -12.27867 -28.08000 1.000 15.50186 88 LYS A N 1
ATOM 599 C CA . LYS A 1 109 ? 8.23720 -12.24452 -28.70396 1.000 15.50187 88 LYS A CA 1
ATOM 600 C C . LYS A 1 109 ? 8.23206 -12.96545 -30.04532 1.000 15.86499 88 LYS A C 1
ATOM 601 O O . LYS A 1 109 ? 8.80217 -12.46966 -31.02453 1.000 18.12756 88 LYS A O 1
ATOM 607 N N . TYR A 1 110 ? 7.59478 -14.13745 -30.10973 1.000 16.04545 89 TYR A N 1
ATOM 608 C CA . TYR A 1 110 ? 7.50391 -14.85755 -31.37532 1.000 16.23544 89 TYR A CA 1
ATOM 609 C C . TYR A 1 110 ? 6.64935 -14.09571 -32.37972 1.000 16.85080 89 TYR A C 1
ATOM 610 O O . TYR A 1 110 ? 6.94698 -14.09247 -33.57987 1.000 16.74238 89 TYR A O 1
ATOM 619 N N . GLU A 1 111 ? 5.58317 -13.44521 -31.90755 1.000 17.56107 90 GLU A N 1
ATOM 620 C CA . GLU A 1 111 ? 4.73491 -12.66432 -32.80163 1.000 18.10317 90 GLU A CA 1
ATOM 621 C C . GLU A 1 111 ? 5.49165 -11.47676 -33.38354 1.000 20.30287 90 GLU A C 1
ATOM 622 O O . GLU A 1 111 ? 5.36635 -11.18018 -34.57726 1.000 23.56264 90 GLU A O 1
ATOM 625 N N . LEU A 1 112 ? 6.29204 -10.79441 -32.55954 1.000 18.07931 91 LEU A N 1
ATOM 626 C CA . LEU A 1 112 ? 7.06985 -9.66044 -33.05026 1.000 18.78892 91 LEU A CA 1
ATOM 627 C C . LEU A 1 112 ? 8.12294 -10.10507 -34.05754 1.000 22.23378 91 LEU A C 1
ATOM 628 O O . LEU A 1 112 ? 8.38781 -9.40080 -35.03919 1.000 23.37506 91 LEU A O 1
ATOM 633 N N . ALA A 1 113 ? 8.74293 -11.26408 -33.82638 1.000 23.18043 92 ALA A N 1
ATOM 634 C CA . ALA A 1 113 ? 9.82302 -11.73366 -34.68591 1.000 24.13500 92 ALA A CA 1
ATOM 635 C C . ALA A 1 113 ? 9.36079 -12.05569 -36.10116 1.000 25.85152 92 ALA A C 1
ATOM 636 O O . ALA A 1 113 ? 10.20646 -12.29935 -36.96842 1.000 28.88038 92 ALA A O 1
ATOM 638 N N . ALA A 1 114 ? 8.05467 -12.06032 -36.35575 1.000 26.80513 93 ALA A N 1
ATOM 639 C CA . ALA A 1 114 ? 7.51685 -12.30894 -37.68378 1.000 27.66632 93 ALA A CA 1
ATOM 640 C C . ALA A 1 114 ? 7.10653 -11.03086 -38.40058 1.000 31.08360 93 ALA A C 1
ATOM 641 O O . ALA A 1 114 ? 6.56406 -11.10552 -39.50717 1.000 32.48575 93 ALA A O 1
ATOM 643 N N . LEU A 1 115 ? 7.35531 -9.86753 -37.80641 1.000 30.32578 94 LEU A N 1
ATOM 644 C CA . LEU A 1 115 ? 7.04767 -8.59901 -38.45610 1.000 29.70084 94 LEU A CA 1
ATOM 645 C C . LEU A 1 115 ? 8.12024 -8.24234 -39.47744 1.000 31.97920 94 LEU A C 1
ATOM 646 O O . LEU A 1 115 ? 7.91639 -7.38248 -40.33465 1.000 34.14496 94 LEU A O 1
ATOM 652 N N . SER B 1 19 ? 18.09487 -30.48084 -43.10797 1.000 34.17628 -2 SER B N 1
ATOM 653 C CA . SER B 1 19 ? 19.40126 -30.16983 -43.67603 1.000 27.46698 -2 SER B CA 1
ATOM 654 C C . SER B 1 19 ? 19.79055 -28.72426 -43.40098 1.000 26.39953 -2 SER B C 1
ATOM 655 O O . SER B 1 19 ? 19.80761 -27.90365 -44.31552 1.000 29.34363 -2 SER B O 1
ATOM 657 N N . HIS B 1 20 ? 20.08601 -28.41075 -42.13898 1.000 25.31109 -1 HIS B N 1
ATOM 658 C CA . HIS B 1 20 ? 20.44733 -27.04724 -41.76808 1.000 26.50357 -1 HIS B CA 1
ATOM 659 C C . HIS B 1 20 ? 21.29073 -27.06269 -40.50114 1.000 27.18632 -1 HIS B C 1
ATOM 660 O O . HIS B 1 20 ? 20.95417 -27.75610 -39.53662 1.000 27.23265 -1 HIS B O 1
ATOM 667 N N . MET B 1 21 ? 22.38208 -26.29094 -40.51121 1.000 26.60320 0 MET B N 1
ATOM 668 C CA . MET B 1 21 ? 23.15955 -26.06009 -39.29659 1.000 24.21415 0 MET B CA 1
ATOM 669 C C . MET B 1 21 ? 22.41289 -25.21931 -38.26638 1.000 25.44020 0 MET B C 1
ATOM 670 O O . MET B 1 21 ? 22.68420 -25.34198 -37.06606 1.000 27.13063 0 MET B O 1
ATOM 675 N N . MET B 1 22 ? 21.48206 -24.36198 -38.69665 1.000 24.56600 1 MET B N 1
ATOM 676 C CA . MET B 1 22 ? 20.72999 -23.57519 -37.72224 1.000 24.69678 1 MET B CA 1
ATOM 677 C C . MET B 1 22 ? 19.86008 -24.46462 -36.84578 1.000 24.54082 1 MET B C 1
ATOM 678 O O . MET B 1 22 ? 19.65464 -24.15861 -35.66624 1.000 25.09829 1 MET B O 1
ATOM 680 N N . LEU B 1 23 ? 19.33498 -25.55656 -37.40440 1.000 23.25631 2 LEU B N 1
ATOM 681 C CA . LEU B 1 23 ? 18.57600 -26.51366 -36.60623 1.000 23.49810 2 LEU B CA 1
ATOM 682 C C . LEU B 1 23 ? 19.46815 -27.17350 -35.56134 1.000 24.54523 2 LEU B C 1
ATOM 683 O O . LEU B 1 23 ? 19.10011 -27.27601 -34.38519 1.000 26.23693 2 LEU B O 1
ATOM 688 N N . ALA B 1 24 ? 20.65041 -27.63201 -35.98066 1.000 25.14566 3 ALA B N 1
ATOM 689 C CA . ALA B 1 24 ? 21.56425 -28.30893 -35.06570 1.000 21.69121 3 ALA B CA 1
ATOM 690 C C . ALA B 1 24 ? 22.07948 -27.36231 -33.98792 1.000 24.65326 3 ALA B C 1
ATOM 691 O O . ALA B 1 24 ? 22.28353 -27.77420 -32.83993 1.000 23.18518 3 ALA B O 1
ATOM 693 N N . ALA B 1 25 ? 22.28916 -26.08911 -34.33343 1.000 25.35811 4 ALA B N 1
ATOM 694 C CA . ALA B 1 25 ? 22.74621 -25.12488 -33.33803 1.000 23.99146 4 ALA B CA 1
ATOM 695 C C . ALA B 1 25 ? 21.69173 -24.87234 -32.26843 1.000 23.87022 4 ALA B C 1
ATOM 696 O O . ALA B 1 25 ? 22.03725 -24.64471 -31.10357 1.000 24.14006 4 ALA B O 1
ATOM 698 N N . LEU B 1 26 ? 20.40921 -24.91466 -32.63540 1.000 24.78979 5 LEU B N 1
ATOM 699 C CA . LEU B 1 26 ? 19.35527 -24.74655 -31.63993 1.000 24.21071 5 LEU B CA 1
ATOM 700 C C . LEU B 1 26 ? 19.26465 -25.96280 -30.72682 1.000 21.90712 5 LEU B C 1
ATOM 701 O O . LEU B 1 26 ? 19.11680 -25.82071 -29.50701 1.000 19.73523 5 LEU B O 1
ATOM 706 N N . LYS B 1 27 ? 19.34332 -27.16618 -31.29960 1.000 25.24440 6 LYS B N 1
ATOM 707 C CA . LYS B 1 27 ? 19.31136 -28.37563 -30.48635 1.000 23.85754 6 LYS B CA 1
ATOM 708 C C . LYS B 1 27 ? 20.53717 -28.47179 -29.58872 1.000 20.82622 6 LYS B C 1
ATOM 709 O O . LYS B 1 27 ? 20.44262 -28.97358 -28.46282 1.000 20.55685 6 LYS B O 1
ATOM 714 N N . GLU B 1 28 ? 21.69029 -27.99660 -30.06726 1.000 22.88593 7 GLU B N 1
ATOM 715 C CA . GLU B 1 28 ? 22.89572 -28.00746 -29.24475 1.000 22.59809 7 GLU B CA 1
ATOM 716 C C . GLU B 1 28 ? 22.81314 -26.98178 -28.11971 1.000 23.54844 7 GLU B C 1
ATOM 717 O O . GLU B 1 28 ? 23.27785 -27.24012 -27.00299 1.000 24.13936 7 GLU B O 1
ATOM 720 N N . LYS B 1 29 ? 22.21936 -25.81528 -28.38757 1.000 24.31900 8 LYS B N 1
ATOM 721 C CA . LYS B 1 29 ? 22.09694 -24.80336 -27.34136 1.000 22.47471 8 LYS B CA 1
ATOM 722 C C . LYS B 1 29 ? 21.06993 -25.21297 -26.29277 1.000 23.40501 8 LYS B C 1
ATOM 723 O O . LYS B 1 29 ? 21.24554 -24.93126 -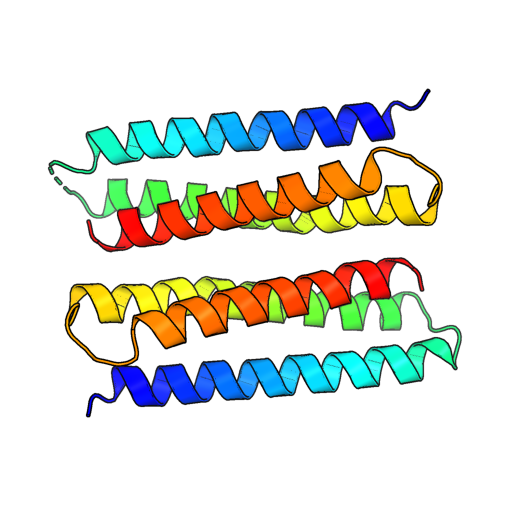25.10130 1.000 23.55939 8 LYS B O 1
ATOM 729 N N . LEU B 1 30 ? 19.99171 -25.87811 -26.71466 1.000 22.32362 9 LEU B N 1
ATOM 730 C CA . LEU B 1 30 ? 19.03439 -26.41625 -25.75354 1.000 21.19223 9 LEU B CA 1
ATOM 731 C C . LEU B 1 30 ? 19.65266 -27.53728 -24.92801 1.000 22.10894 9 LEU B C 1
A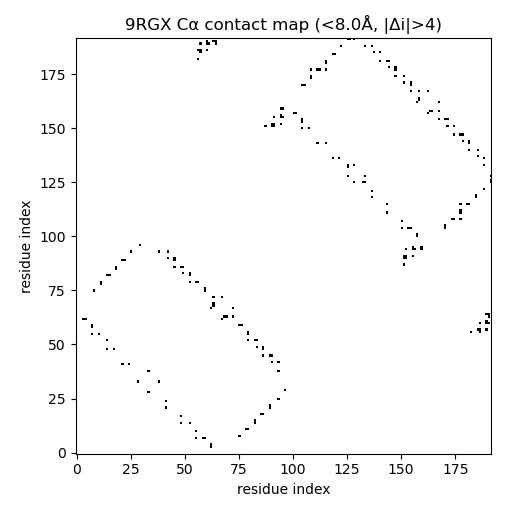TOM 732 O O . LEU B 1 30 ? 19.30132 -27.71072 -23.75600 1.000 21.88795 9 LEU B O 1
ATOM 737 N N . ALA B 1 31 ? 20.57971 -28.29490 -25.51753 1.000 24.24760 10 ALA B N 1
ATOM 738 C CA . ALA B 1 31 ? 21.23041 -29.38185 -24.79652 1.000 25.77695 10 ALA B CA 1
ATOM 739 C C . ALA B 1 31 ? 22.24056 -28.85543 -23.78393 1.000 23.81680 10 ALA B C 1
ATOM 740 O O . ALA B 1 31 ? 22.39144 -29.42592 -22.69726 1.000 23.33117 10 ALA B O 1
ATOM 742 N N . ALA B 1 32 ? 22.96687 -27.79036 -24.13639 1.000 24.84786 11 ALA B N 1
ATOM 743 C CA . ALA B 1 32 ? 23.98040 -27.24657 -23.23559 1.000 25.78155 11 ALA B CA 1
ATOM 744 C C . ALA B 1 32 ? 23.38561 -26.61135 -21.98130 1.000 21.21053 11 ALA B C 1
ATOM 745 O O . ALA B 1 32 ? 23.98381 -26.70521 -20.90333 1.000 21.86033 11 ALA B O 1
ATOM 747 N N . LEU B 1 33 ? 22.21943 -25.97479 -22.08855 1.000 21.88491 12 LEU B N 1
ATOM 748 C CA . LEU B 1 33 ? 21.59446 -25.35825 -20.92435 1.000 23.23337 12 LEU B CA 1
ATOM 749 C C . LEU B 1 33 ? 20.94640 -26.35068 -19.96987 1.000 23.07812 12 LEU B C 1
ATOM 750 O O . LEU B 1 33 ? 20.80730 -26.03885 -18.78123 1.000 22.87929 12 LEU B O 1
ATOM 755 N N . LYS B 1 34 ? 20.55573 -27.53549 -20.44270 1.000 24.51120 13 LYS B N 1
ATOM 756 C CA . LYS B 1 34 ? 20.02357 -28.52900 -19.51612 1.000 25.38929 13 LYS B CA 1
ATOM 757 C C . LYS B 1 34 ? 21.12469 -29.16327 -18.67698 1.000 25.70566 13 LYS B C 1
ATOM 758 O O . LYS B 1 34 ? 20.88536 -29.52526 -17.51943 1.000 24.53582 13 LYS B O 1
ATOM 760 N N . GLU B 1 35 ? 22.34368 -29.25107 -19.21524 1.000 25.44810 14 GLU B N 1
ATOM 761 C CA . GLU B 1 35 ? 23.45767 -29.79237 -18.44697 1.000 26.56177 14 GLU B CA 1
ATOM 762 C C . GLU B 1 35 ? 24.00840 -28.76177 -17.47511 1.000 26.62931 14 GLU B C 1
ATOM 763 O O . GLU B 1 35 ? 24.56093 -29.13097 -16.43365 1.000 25.38952 14 GLU B O 1
ATOM 765 N N . LYS B 1 36 ? 23.87525 -27.47678 -17.80475 1.000 26.77163 15 LYS B N 1
ATOM 766 C CA . LYS B 1 36 ? 24.24269 -26.42150 -16.87205 1.000 24.03017 15 LYS B CA 1
ATOM 767 C C . LYS B 1 36 ? 23.16647 -26.22454 -15.81515 1.000 25.64571 15 LYS B C 1
ATOM 768 O O . LYS B 1 36 ? 23.47698 -25.85047 -14.67774 1.000 27.77964 15 LYS B O 1
ATOM 770 N N . ASN B 1 37 ? 21.90442 -26.47346 -16.17466 1.000 25.92945 16 ASN B N 1
ATOM 771 C CA . ASN B 1 37 ? 20.82366 -26.38134 -15.20113 1.000 24.11405 16 ASN B CA 1
ATOM 772 C C . ASN B 1 37 ? 20.84891 -27.56662 -14.24395 1.000 29.52029 16 ASN B C 1
ATOM 773 O O . ASN B 1 37 ? 20.62469 -27.40302 -13.03872 1.000 27.24126 16 ASN B O 1
ATOM 778 N N . ALA B 1 38 ? 21.12063 -28.76724 -14.76312 1.000 28.07972 17 ALA B N 1
ATOM 779 C CA . ALA B 1 38 ? 21.20335 -29.94694 -13.90852 1.000 27.49313 17 ALA B CA 1
ATOM 780 C C . ALA B 1 38 ? 22.42597 -29.88655 -13.00187 1.000 30.32832 17 ALA B C 1
ATOM 781 O O . ALA B 1 38 ? 22.36186 -30.29561 -11.83681 1.000 32.14986 17 ALA B O 1
ATOM 783 N N . ALA B 1 39 ? 23.55012 -29.38080 -13.51674 1.000 30.25510 18 ALA B N 1
ATOM 784 C CA . ALA B 1 39 ? 24.72948 -29.21213 -12.67497 1.000 27.58965 18 ALA B CA 1
ATOM 785 C C . ALA B 1 39 ? 24.50427 -28.14888 -11.60888 1.000 32.78541 18 ALA B C 1
ATOM 786 O O . ALA B 1 39 ? 25.11005 -28.21428 -10.53311 1.000 35.93293 18 ALA B O 1
ATOM 788 N N . LEU B 1 40 ? 23.64241 -27.16611 -11.88575 1.000 31.33297 19 LEU B N 1
ATOM 789 C CA . LEU B 1 40 ? 23.28612 -26.18892 -10.86284 1.000 30.65149 19 LEU B CA 1
ATOM 790 C C . LEU B 1 40 ? 22.51827 -26.83804 -9.71921 1.000 31.44496 19 LEU B C 1
ATOM 791 O O . LEU B 1 40 ? 22.65692 -26.41937 -8.56399 1.000 32.81857 19 LEU B O 1
ATOM 793 N N . LYS B 1 41 ? 21.70417 -27.85326 -10.02010 1.000 29.78507 20 LYS B N 1
ATOM 794 C CA . LYS B 1 41 ? 21.03341 -28.60177 -8.96262 1.000 30.23318 20 LYS B CA 1
ATOM 795 C C . LYS B 1 41 ? 22.04631 -29.33006 -8.08760 1.000 31.47099 20 LYS B C 1
ATOM 796 O O . LYS B 1 41 ? 21.88644 -29.39853 -6.86328 1.000 29.92723 20 LYS B O 1
ATOM 802 N N . TYR B 1 42 ? 23.09755 -29.88335 -8.69936 1.000 34.39127 21 TYR B N 1
ATOM 803 C CA . TYR B 1 42 ? 24.16234 -30.50557 -7.91809 1.000 33.36781 21 TYR B CA 1
ATOM 804 C C . TYR B 1 42 ? 24.93361 -29.46310 -7.11871 1.000 33.21182 21 TYR B C 1
ATOM 805 O O . TYR B 1 42 ? 25.36112 -29.72946 -5.98932 1.000 35.82525 21 TYR B O 1
ATOM 814 N N . LYS B 1 43 ? 25.12004 -28.26864 -7.68810 1.000 35.10659 22 LYS B N 1
ATOM 815 C CA . LYS B 1 43 ? 25.68195 -27.16643 -6.91552 1.000 34.25241 22 LYS B CA 1
ATOM 816 C C . LYS B 1 43 ? 24.72912 -26.74080 -5.80860 1.000 35.04962 22 LYS B C 1
ATOM 817 O O . LYS B 1 43 ? 25.17260 -26.31814 -4.73441 1.000 34.05693 22 LYS B O 1
ATOM 819 N N . LEU B 1 44 ? 23.42169 -26.84247 -6.05723 1.000 37.20335 23 LEU B N 1
ATOM 820 C CA . LEU B 1 44 ? 22.44101 -26.58952 -5.00903 1.000 35.30237 23 LEU B CA 1
ATOM 821 C C . LEU B 1 44 ? 22.51289 -27.66002 -3.92877 1.000 37.47279 23 LEU B C 1
ATOM 822 O O . LEU B 1 44 ? 22.34742 -27.36141 -2.74016 1.000 43.45391 23 LEU B O 1
ATOM 827 N N . ALA B 1 45 ? 22.73596 -28.91622 -4.32823 1.000 37.08422 24 ALA B N 1
ATOM 828 C CA . ALA B 1 45 ? 22.83137 -30.00302 -3.35880 1.000 36.91559 24 ALA B CA 1
ATOM 829 C C . ALA B 1 45 ? 23.93648 -29.74407 -2.34237 1.000 37.67107 24 ALA B C 1
ATOM 830 O O . ALA B 1 45 ? 23.74870 -29.96746 -1.14061 1.000 37.71146 24 ALA B O 1
ATOM 832 N N . ALA B 1 46 ? 25.09667 -29.27159 -2.80496 1.000 36.49022 25 ALA B N 1
ATOM 833 C CA . ALA B 1 46 ? 26.16957 -28.91699 -1.88198 1.000 38.48591 25 ALA B CA 1
ATOM 834 C C . ALA B 1 46 ? 25.78656 -27.71744 -1.02334 1.000 41.51670 25 ALA B C 1
ATOM 835 O O . ALA B 1 46 ? 26.08772 -27.68312 0.17580 1.000 45.35520 25 ALA B O 1
ATOM 837 N N . LEU B 1 47 ? 25.12253 -26.72336 -1.61935 1.000 43.64587 26 LEU B N 1
ATOM 838 C CA . LEU B 1 47 ? 24.70338 -25.55254 -0.85579 1.000 43.61513 26 LEU B CA 1
ATOM 839 C C . LEU B 1 47 ? 23.58235 -25.88974 0.12071 1.000 44.44078 26 LEU B C 1
ATOM 840 O O . LEU B 1 47 ? 23.53858 -25.34772 1.23082 1.000 46.32205 26 LEU B O 1
ATOM 842 N N . LYS B 1 48 ? 22.68028 -26.79472 -0.25996 1.000 44.19734 27 LYS B N 1
ATOM 843 C CA . LYS B 1 48 ? 21.57346 -27.17069 0.61297 1.000 40.74423 27 LYS B CA 1
ATOM 844 C C . LYS B 1 48 ? 22.04236 -28.01522 1.79067 1.000 44.28803 27 LYS B C 1
ATOM 845 O O . LYS B 1 48 ? 21.73004 -29.20856 1.86994 1.000 52.88307 27 LYS B O 1
ATOM 847 N N . LYS B 1 49 ? 22.78276 -27.40496 2.71097 1.000 47.36116 28 LYS B N 1
ATOM 848 C CA . LYS B 1 49 ? 23.28936 -28.11651 3.87781 1.000 46.99661 28 LYS B CA 1
ATOM 849 C C . LYS B 1 49 ? 23.53602 -27.16112 5.04118 1.000 48.01852 28 LYS B C 1
ATOM 850 O O . LYS B 1 49 ? 23.72534 -25.96122 4.84128 1.000 44.61001 28 LYS B O 1
ATOM 856 N N . ALA B 1 52 ? 25.34662 -21.61777 5.14585 1.000 53.24181 31 ALA B N 1
ATOM 857 C CA . ALA B 1 52 ? 25.54631 -21.06683 3.81099 1.000 50.75171 31 ALA B CA 1
ATOM 858 C C . ALA B 1 52 ? 26.12388 -19.65725 3.88473 1.000 49.37052 31 ALA B C 1
ATOM 859 O O . ALA B 1 52 ? 25.63671 -18.81173 4.63536 1.000 48.22868 31 ALA B O 1
ATOM 861 N N . THR B 1 53 ? 27.16771 -19.41277 3.10129 1.000 46.45210 32 THR B N 1
ATOM 862 C CA . THR B 1 53 ? 27.75438 -18.08040 3.12092 1.000 46.48043 32 THR B CA 1
ATOM 863 C C . THR B 1 53 ? 27.12108 -17.20684 2.04023 1.000 43.32759 32 THR B C 1
ATOM 864 O O . THR B 1 53 ? 26.76781 -17.70568 0.96687 1.000 42.21975 32 THR B O 1
ATOM 868 N N . PRO B 1 54 ? 26.95114 -15.91121 2.31753 1.000 41.31051 33 PRO B N 1
ATOM 869 C CA . PRO B 1 54 ? 26.32639 -15.02500 1.32088 1.000 37.61235 33 PRO B CA 1
ATOM 870 C C . PRO B 1 54 ? 27.08807 -14.95383 0.01123 1.000 39.22044 33 PRO B C 1
ATOM 871 O O . PRO B 1 54 ? 26.48512 -14.66830 -1.03066 1.000 35.43008 33 PRO B O 1
ATOM 875 N N . ALA B 1 55 ? 28.39789 -15.20662 0.02869 1.000 42.70186 34 ALA B N 1
ATOM 876 C CA . ALA B 1 55 ? 29.17915 -15.10553 -1.19841 1.000 38.16913 34 ALA B CA 1
ATOM 877 C C . ALA B 1 55 ? 28.92102 -16.28635 -2.12727 1.000 36.94450 34 ALA B C 1
ATOM 878 O O . ALA B 1 55 ? 28.87666 -16.11743 -3.35171 1.000 33.21217 34 ALA B O 1
ATOM 880 N N . GLU B 1 56 ? 28.74974 -17.48855 -1.56798 1.000 39.06412 35 GLU B N 1
ATOM 881 C CA . GLU B 1 56 ? 28.44756 -18.65266 -2.39545 1.000 36.20399 35 GLU B CA 1
ATOM 882 C C . GLU B 1 56 ? 27.00360 -18.62827 -2.87556 1.000 34.78268 35 GLU B C 1
ATOM 883 O O . GLU B 1 56 ? 26.69945 -19.15300 -3.95243 1.000 36.72430 35 GLU B O 1
ATOM 885 N N . LEU B 1 57 ? 26.10277 -18.03894 -2.08574 1.000 33.96099 36 LEU B N 1
ATOM 886 C CA . LEU B 1 57 ? 24.70913 -17.93282 -2.50141 1.000 32.13289 36 LEU B CA 1
ATOM 887 C C . LEU B 1 57 ? 24.56773 -16.92351 -3.63261 1.000 30.77263 36 LEU B C 1
ATOM 888 O O . LEU B 1 57 ? 23.76565 -17.11761 -4.55351 1.000 24.46630 36 LEU B O 1
ATOM 893 N N . ALA B 1 58 ? 25.34270 -15.83762 -3.57830 1.000 32.04487 37 ALA B N 1
ATOM 894 C CA . ALA B 1 58 ? 25.33186 -14.86162 -4.65822 1.000 27.51945 37 ALA B CA 1
ATOM 895 C C . ALA B 1 58 ? 25.99584 -15.39459 -5.92274 1.000 29.12543 37 ALA B C 1
ATOM 896 O O . ALA B 1 58 ? 25.77735 -14.83482 -7.00312 1.000 26.30421 37 ALA B O 1
ATOM 898 N N . ALA B 1 59 ? 26.79197 -16.46380 -5.81461 1.000 33.31327 38 ALA B N 1
ATOM 899 C CA . ALA B 1 59 ? 27.40737 -17.07193 -6.99053 1.000 33.31323 38 ALA B CA 1
ATOM 900 C C . ALA B 1 59 ? 26.40542 -17.90932 -7.78022 1.000 32.43349 38 ALA B C 1
ATOM 901 O O . ALA B 1 59 ? 26.44128 -17.92434 -9.01609 1.000 31.88564 38 ALA B O 1
ATOM 903 N N . LEU B 1 60 ? 25.50334 -18.60645 -7.08377 1.000 31.58452 39 LEU B N 1
ATOM 904 C CA . LEU B 1 60 ? 24.45018 -19.34939 -7.76629 1.000 28.35318 39 LEU B CA 1
ATOM 905 C C . LEU B 1 60 ? 23.43919 -18.41582 -8.42335 1.000 26.57472 39 LEU B C 1
ATOM 906 O O . LEU B 1 60 ? 22.80693 -18.79208 -9.41673 1.000 27.20442 39 LEU B O 1
ATOM 911 N N . GLU B 1 61 ? 23.27720 -17.19911 -7.89533 1.000 24.82362 40 GLU B N 1
ATOM 912 C CA . GLU B 1 61 ? 22.30168 -16.26820 -8.45864 1.000 28.59905 40 GLU B CA 1
ATOM 913 C C . GLU B 1 61 ? 22.75563 -15.73710 -9.81434 1.000 26.60873 40 GLU B C 1
ATOM 914 O O . GLU B 1 61 ? 21.97923 -15.71569 -10.77658 1.000 26.28395 40 GLU B O 1
ATOM 920 N N . LYS B 1 62 ? 24.01659 -15.30980 -9.91170 1.000 26.11882 41 LYS B N 1
ATOM 921 C CA . LYS B 1 62 ? 24.52132 -14.79214 -11.17868 1.000 26.86845 41 LYS B CA 1
ATOM 922 C C . LYS B 1 62 ? 24.56990 -1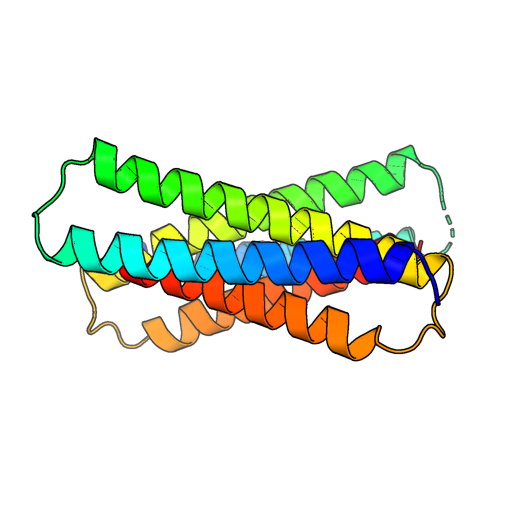5.87350 -12.25003 1.000 26.74800 41 LYS B C 1
ATOM 923 O O . LYS B 1 62 ? 24.37524 -15.57678 -13.43382 1.000 24.45977 41 LYS B O 1
ATOM 927 N N . GLU B 1 63 ? 24.83063 -17.12466 -11.86244 1.000 28.46645 42 GLU B N 1
ATOM 928 C CA . GLU B 1 63 ? 24.72993 -18.22154 -12.81840 1.000 27.03516 42 GLU B CA 1
ATOM 929 C C . GLU B 1 63 ? 23.28010 -18.49333 -13.19632 1.000 26.37233 42 GLU B C 1
ATOM 930 O O . GLU B 1 63 ? 23.00220 -18.90659 -14.32786 1.000 28.61532 42 GLU B O 1
ATOM 932 N N . LEU B 1 64 ? 22.34699 -18.26886 -12.26754 1.000 25.84038 43 LEU B N 1
ATOM 933 C CA . LEU B 1 64 ? 20.93078 -18.39270 -12.59551 1.000 22.63451 43 LEU B CA 1
ATOM 934 C C . LEU B 1 64 ? 20.48515 -17.28179 -13.53702 1.000 21.88807 43 LEU B C 1
ATOM 935 O O . LEU B 1 64 ? 19.73355 -17.53051 -14.48680 1.000 22.14647 43 LEU B O 1
ATOM 940 N N . ALA B 1 65 ? 20.94477 -16.05060 -13.29440 1.000 19.76647 44 ALA B N 1
ATOM 941 C CA . ALA B 1 65 ? 20.59438 -14.94352 -14.17717 1.000 21.90637 44 ALA B CA 1
ATOM 942 C C . ALA B 1 65 ? 21.25118 -15.08805 -15.54280 1.000 19.39551 44 ALA B C 1
ATOM 943 O O . ALA B 1 65 ? 20.69018 -14.63970 -16.54916 1.000 17.42240 44 ALA B O 1
ATOM 945 N N . ALA B 1 66 ? 22.43358 -15.70576 -15.59879 1.000 23.52036 45 ALA B N 1
ATOM 946 C CA . ALA B 1 66 ? 23.07746 -15.94868 -16.88404 1.000 20.78681 45 ALA B CA 1
ATOM 947 C C . ALA B 1 66 ? 22.29571 -16.95676 -17.71534 1.000 20.35528 45 ALA B C 1
ATOM 948 O O . ALA B 1 66 ? 22.28324 -16.86573 -18.94786 1.000 24.88309 45 ALA B O 1
ATOM 950 N N . THR B 1 67 ? 21.63353 -17.91471 -17.06360 1.000 20.78785 46 THR B N 1
ATOM 951 C CA . THR B 1 67 ? 20.80050 -18.86454 -17.79335 1.000 18.90096 46 THR B CA 1
ATOM 952 C C . THR B 1 67 ? 19.53064 -18.20088 -18.31244 1.000 18.94196 46 THR B C 1
ATOM 953 O O . THR B 1 67 ? 19.05156 -18.53353 -19.40318 1.000 19.43037 46 THR B O 1
ATOM 957 N N . GLU B 1 68 ? 18.97547 -17.25543 -17.54965 1.000 19.23469 47 GLU B N 1
ATOM 958 C CA . GLU B 1 68 ? 17.78611 -16.54397 -18.00645 1.000 20.74995 47 GLU B CA 1
ATOM 959 C C . GLU B 1 68 ? 18.08722 -15.69092 -19.23167 1.000 19.96931 47 GLU B C 1
ATOM 960 O O . GLU B 1 68 ? 17.23902 -15.55092 -20.12049 1.000 20.74508 47 GLU B O 1
ATOM 966 N N . LYS B 1 69 ? 19.28812 -15.11190 -19.29648 1.000 19.93947 48 LYS B N 1
ATOM 967 C CA . LYS B 1 69 ? 19.66831 -14.33036 -20.46909 1.000 19.39007 48 LYS B CA 1
ATOM 968 C C . LYS B 1 69 ? 19.87277 -15.22164 -21.68847 1.000 21.96702 48 LYS B C 1
ATOM 969 O O . LYS B 1 69 ? 19.44159 -14.87653 -22.79537 1.000 21.20682 48 LYS B O 1
ATOM 972 N N . GLU B 1 70 ? 20.53220 -16.36934 -21.50752 1.000 20.09741 49 GLU B N 1
ATOM 973 C CA . GLU B 1 70 ? 20.74263 -17.28482 -22.62365 1.000 18.56115 49 GLU B CA 1
ATOM 974 C C . GLU B 1 70 ? 19.43351 -17.89753 -23.10226 1.000 18.68985 49 GLU B C 1
ATOM 975 O O . GLU B 1 70 ? 19.27282 -18.14947 -24.30143 1.000 18.43352 49 GLU B O 1
ATOM 978 N N . LEU B 1 71 ? 18.49085 -18.14047 -22.18893 1.000 18.26454 50 LEU B N 1
ATOM 979 C CA . LEU B 1 71 ? 17.18499 -18.64492 -22.59568 1.000 17.93697 50 LEU B CA 1
ATOM 980 C C . LEU B 1 71 ? 16.38315 -17.58683 -23.34289 1.000 18.53620 50 LEU B C 1
ATOM 981 O O . LEU B 1 71 ? 15.61542 -17.92236 -24.25136 1.000 17.65396 50 LEU B O 1
ATOM 986 N N . ALA B 1 72 ? 16.55258 -16.31099 -22.98415 1.000 18.30934 51 ALA B N 1
ATOM 987 C CA . ALA B 1 72 ? 15.79173 -15.24813 -23.63438 1.000 18.49696 51 ALA B CA 1
ATOM 988 C C . ALA B 1 72 ? 16.28476 -14.99418 -25.05337 1.000 19.74545 51 ALA B C 1
ATOM 989 O O . ALA B 1 72 ? 15.47803 -14.78996 -25.96828 1.000 19.54594 51 ALA B O 1
ATOM 991 N N . ALA B 1 73 ? 17.60354 -15.00949 -25.26068 1.000 19.41092 52 ALA B N 1
ATOM 992 C CA . ALA B 1 73 ? 18.13161 -14.84390 -26.61000 1.000 19.72112 52 ALA B CA 1
ATOM 993 C C . ALA B 1 73 ? 17.88065 -16.07936 -27.46184 1.000 21.15238 52 ALA B C 1
ATOM 994 O O . ALA B 1 73 ? 17.79275 -15.97641 -28.69057 1.000 21.82334 52 ALA B O 1
ATOM 996 N N . LEU B 1 74 ? 17.77072 -17.25019 -26.83057 1.000 20.13264 53 LEU B N 1
ATOM 997 C CA . LEU B 1 74 ? 17.47460 -18.47125 -27.56909 1.000 18.64243 53 LEU B CA 1
ATOM 998 C C . LEU B 1 74 ? 16.07344 -18.42976 -28.16809 1.000 18.82584 53 LEU B C 1
ATOM 999 O O . LEU B 1 74 ? 15.84056 -19.00254 -29.23906 1.000 18.44301 53 LEU B O 1
ATOM 1004 N N . GLU B 1 75 ? 15.13592 -17.75040 -27.49988 1.000 18.19156 54 GLU B N 1
ATOM 1005 C CA . GLU B 1 75 ? 13.79048 -17.60362 -28.04719 1.000 18.78616 54 GLU B CA 1
ATOM 1006 C C . GLU B 1 75 ? 13.79811 -16.78606 -29.33403 1.000 19.88807 54 GLU B C 1
ATOM 1007 O O . GLU B 1 75 ? 13.01639 -17.05619 -30.25305 1.000 19.80680 54 GLU B O 1
ATOM 1013 N N . TRP B 1 76 ? 14.67618 -15.78334 -29.42140 1.000 19.83183 55 TRP B N 1
ATOM 1014 C CA . TRP B 1 76 ? 14.80098 -15.01869 -30.65956 1.000 21.39037 55 TRP B CA 1
ATOM 1015 C C . TRP B 1 76 ? 15.39869 -15.87122 -31.76946 1.000 23.12516 55 TRP B C 1
ATOM 1016 O O . TRP B 1 76 ? 14.96135 -15.79430 -32.92384 1.000 25.86458 55 TRP B O 1
ATOM 1027 N N . GLU B 1 77 ? 16.40103 -16.68707 -31.43661 1.000 22.44431 56 GLU B N 1
ATOM 1028 C CA . GLU B 1 77 ? 17.00659 -17.57016 -32.42667 1.000 22.25132 56 GLU B CA 1
ATOM 1029 C C . GLU B 1 77 ? 15.99370 -18.59323 -32.92364 1.000 24.59855 56 GLU B C 1
ATOM 1030 O O . GLU B 1 77 ? 15.85481 -18.81072 -34.13259 1.000 25.20279 56 GLU B O 1
ATOM 1036 N N . LEU B 1 78 ? 15.28627 -19.24570 -31.99559 1.000 22.69255 57 LEU B N 1
ATOM 1037 C CA . LEU B 1 78 ? 14.22268 -20.16928 -32.37859 1.000 25.40304 57 LEU B CA 1
ATOM 1038 C C . LEU B 1 78 ? 13.13978 -19.46916 -33.18588 1.000 27.54106 57 LEU B C 1
ATOM 1039 O O . LEU B 1 78 ? 12.49036 -20.09726 -34.02965 1.000 29.89841 57 LEU B O 1
ATOM 1044 N N . ALA B 1 79 ? 12.93150 -18.17477 -32.94192 1.000 28.03030 58 ALA B N 1
ATOM 1045 C CA . ALA B 1 79 ? 11.97312 -17.40687 -33.72460 1.000 26.38620 58 ALA B CA 1
ATOM 1046 C C . ALA B 1 79 ? 12.51448 -17.07913 -35.10963 1.000 28.96779 58 ALA B C 1
ATOM 1047 O O . ALA B 1 79 ? 11.74296 -17.01479 -36.07341 1.000 29.82368 58 ALA B O 1
ATOM 1049 N N . ALA B 1 80 ? 13.82578 -16.85445 -35.22451 1.000 29.77906 59 ALA B N 1
ATOM 1050 C CA . ALA B 1 80 ? 14.41992 -16.58634 -36.52818 1.000 30.32248 59 ALA B CA 1
ATOM 1051 C C . ALA B 1 80 ? 14.34888 -17.80665 -37.43682 1.000 31.73551 59 ALA B C 1
ATOM 1052 O O . ALA B 1 80 ? 14.25804 -17.66025 -38.66067 1.000 33.19709 59 ALA B O 1
ATOM 1054 N N . LEU B 1 81 ? 14.39489 -19.01314 -36.86430 1.000 33.71175 60 LEU B N 1
ATOM 1055 C CA . LEU B 1 81 ? 14.24243 -20.21572 -37.67664 1.000 33.85302 60 LEU B CA 1
ATOM 1056 C C . LEU B 1 81 ? 12.81327 -20.37853 -38.17643 1.000 35.05920 60 LEU B C 1
ATOM 1057 O O . LEU B 1 81 ? 12.59993 -20.86599 -39.29275 1.000 34.99455 60 LEU B O 1
ATOM 1062 N N . GLU B 1 82 ? 11.82564 -19.97542 -37.37321 1.000 36.73377 61 GLU B N 1
ATOM 1063 C CA . GLU B 1 82 ? 10.44190 -20.02067 -37.83180 1.000 37.46019 61 GLU B CA 1
ATOM 1064 C C . GLU B 1 82 ? 10.17013 -18.95525 -38.88559 1.000 39.67305 61 GLU B C 1
ATOM 1065 O O . GLU B 1 82 ? 9.31990 -19.15264 -39.76081 1.000 47.26194 61 GLU B O 1
ATOM 1071 N N . LYS B 1 83 ? 10.88749 -17.83073 -38.82870 1.000 38.81386 62 LYS B N 1
ATOM 1072 C CA . LYS B 1 83 ? 10.67558 -16.77157 -39.80964 1.000 40.24547 62 LYS B CA 1
ATOM 1073 C C . LYS B 1 83 ? 11.17588 -17.18396 -41.18827 1.000 38.81619 62 LYS B C 1
ATOM 1074 O O . LYS B 1 83 ? 10.56255 -16.83903 -42.20467 1.000 43.96828 62 LYS B O 1
ATOM 1077 N N . LYS B 1 84 ? 12.28247 -17.92245 -41.24619 1.000 39.19485 63 LYS B N 1
ATOM 1078 C CA . LYS B 1 84 ? 12.84411 -18.36035 -42.51645 1.000 35.40111 63 LYS B CA 1
ATOM 1079 C C . LYS B 1 84 ? 12.38753 -19.75483 -42.92366 1.000 39.17470 63 LYS B C 1
ATOM 1080 O O . LYS B 1 84 ? 12.65041 -20.16763 -44.05890 1.000 39.56090 63 LYS B O 1
ATOM 1083 N N . GLU B 1 85 ? 11.70616 -20.48053 -42.03921 1.000 38.31468 64 GLU B N 1
ATOM 1084 C CA . GLU B 1 85 ? 11.22975 -21.82075 -42.35402 1.000 35.83100 64 GLU B CA 1
ATOM 1085 C C . GLU B 1 85 ? 10.11502 -22.22808 -41.39814 1.000 35.81181 64 GLU B C 1
ATOM 1086 O O . GLU B 1 85 ? 10.35137 -23.00784 -40.46631 1.000 34.77266 64 GLU B O 1
ATOM 1088 N N . PRO B 1 86 ? 8.89303 -21.71835 -41.58595 1.000 34.64135 65 PRO B N 1
ATOM 1089 C CA . PRO B 1 86 ? 7.79134 -22.11860 -40.69538 1.000 35.30240 65 PRO B CA 1
ATOM 1090 C C . PRO B 1 86 ? 7.39365 -23.57546 -40.84584 1.000 35.62266 65 PRO B C 1
ATOM 1091 O O . PRO B 1 86 ? 6.73913 -24.11601 -39.94565 1.000 33.73922 65 PRO B O 1
ATOM 1095 N N . LEU B 1 87 ? 7.76397 -24.22551 -41.94806 1.000 34.21456 66 LEU B N 1
ATOM 1096 C CA . LEU B 1 87 ? 7.38071 -25.60726 -42.20558 1.000 35.58415 66 LEU B CA 1
ATOM 1097 C C .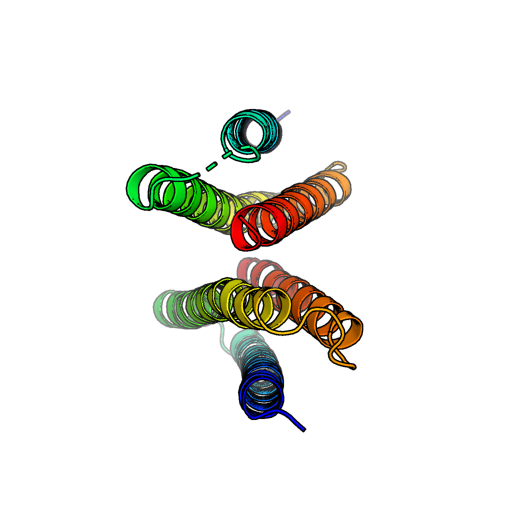 LEU B 1 87 ? 8.31544 -26.61783 -41.55298 1.000 41.51579 66 LEU B C 1
ATOM 1098 O O . LEU B 1 87 ? 8.14213 -27.82181 -41.77177 1.000 45.20031 66 LEU B O 1
ATOM 1100 N N . THR B 1 88 ? 9.29409 -26.16734 -40.77381 1.000 36.85263 67 THR B N 1
ATOM 1101 C CA . THR B 1 88 ? 10.20555 -27.09111 -40.11310 1.000 40.34124 67 THR B CA 1
ATOM 1102 C C . THR B 1 88 ? 9.43677 -27.94613 -39.10882 1.000 42.13983 67 THR B C 1
ATOM 1103 O O . THR B 1 88 ? 8.65828 -27.40651 -38.31011 1.000 37.70737 67 THR B O 1
ATOM 1105 N N . PRO B 1 89 ? 9.61621 -29.26958 -39.11825 1.000 55.97607 68 PRO B N 1
ATOM 1106 C CA . PRO B 1 89 ? 8.77396 -30.12512 -38.26663 1.000 53.83010 68 PRO B CA 1
ATOM 1107 C C . PRO B 1 89 ? 9.07652 -30.00312 -36.78244 1.000 51.35315 68 PRO B C 1
ATOM 1108 O O . PRO B 1 89 ? 8.16329 -30.16514 -35.96397 1.000 51.35482 68 PRO B O 1
ATOM 1112 N N . GLU B 1 90 ? 10.32238 -29.72636 -36.40723 1.000 44.13799 69 GLU B N 1
ATOM 1113 C CA . GLU B 1 90 ? 10.74177 -29.75281 -35.01138 1.000 42.40560 69 GLU B CA 1
ATOM 1114 C C . GLU B 1 90 ? 10.49152 -28.44597 -34.26578 1.000 34.67564 69 GLU B C 1
ATOM 1115 O O . GLU B 1 90 ? 10.85991 -28.34867 -33.09089 1.000 33.61214 69 GLU B O 1
ATOM 1117 N N . LEU B 1 91 ? 9.88513 -27.44381 -34.90883 1.000 36.19775 70 LEU B N 1
ATOM 1118 C CA . LEU B 1 91 ? 9.68548 -26.15398 -34.25025 1.000 33.68867 70 LEU B CA 1
ATOM 1119 C C . LEU B 1 91 ? 8.83552 -26.28111 -32.99193 1.000 29.52616 70 LEU B C 1
ATOM 1120 O O . LEU B 1 91 ? 9.12846 -25.64643 -31.97239 1.000 26.56148 70 LEU B O 1
ATOM 1125 N N . ALA B 1 92 ? 7.78687 -27.10515 -33.03812 1.000 29.20924 71 ALA B N 1
ATOM 1126 C CA . ALA B 1 92 ? 6.90100 -27.23736 -31.88531 1.000 26.25907 71 ALA B CA 1
ATOM 1127 C C . ALA B 1 92 ? 7.61175 -27.87101 -30.69575 1.000 24.64753 71 ALA B C 1
ATOM 1128 O O . ALA B 1 92 ? 7.46118 -27.40816 -29.55906 1.000 22.63285 71 ALA B O 1
ATOM 1130 N N . ALA B 1 93 ? 8.38938 -28.92904 -30.93298 1.000 23.06474 72 ALA B N 1
ATOM 1131 C CA . ALA B 1 93 ? 9.09481 -29.58197 -29.83498 1.000 22.69103 72 ALA B CA 1
ATOM 1132 C C . ALA B 1 93 ? 10.27847 -28.75911 -29.34064 1.000 25.65214 72 ALA B C 1
ATOM 1133 O O . ALA B 1 93 ? 10.67931 -28.89445 -28.17887 1.000 29.92637 72 ALA B O 1
ATOM 1135 N N . LEU B 1 94 ? 10.84755 -27.90269 -30.19302 1.000 27.42204 73 LEU B N 1
ATOM 1136 C CA . LEU B 1 94 ? 12.01184 -27.12589 -29.77649 1.000 25.01298 73 LEU B CA 1
ATOM 1137 C C . LEU B 1 94 ? 11.62879 -26.00264 -28.82040 1.000 22.99044 73 LEU B C 1
ATOM 1138 O O . LEU B 1 94 ? 12.31382 -25.78042 -27.81553 1.000 25.08940 73 LEU B O 1
ATOM 1143 N N . LYS B 1 95 ? 10.54163 -25.28182 -29.10961 1.000 23.64018 74 LYS B N 1
ATOM 1144 C CA . LYS B 1 95 ? 10.13362 -24.19737 -28.22310 1.000 24.78180 74 LYS B CA 1
ATOM 1145 C C . LYS B 1 95 ? 9.46822 -24.72262 -26.95873 1.000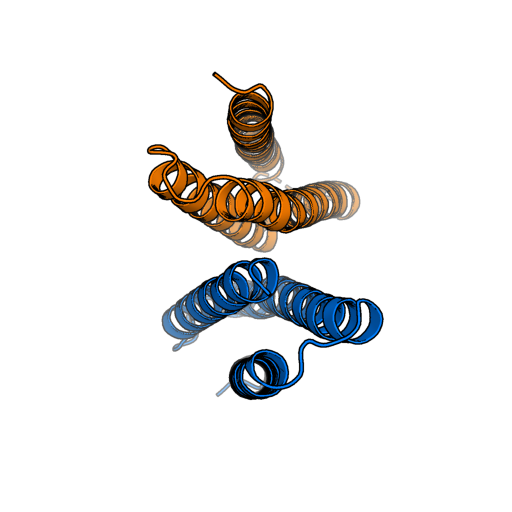 23.70037 74 LYS B C 1
ATOM 1146 O O . LYS B 1 95 ? 9.55693 -24.08093 -25.90602 1.000 23.18672 74 LYS B O 1
ATOM 1152 N N . GLU B 1 96 ? 8.80689 -25.87986 -27.03636 1.000 23.67924 75 GLU B N 1
ATOM 1153 C CA . GLU B 1 96 ? 8.27019 -26.48936 -25.82632 1.000 22.23971 75 GLU B CA 1
ATOM 1154 C C . GLU B 1 96 ? 9.38862 -26.99487 -24.92681 1.000 23.29887 75 GLU B C 1
ATOM 1155 O O . GLU B 1 96 ? 9.24610 -26.98841 -23.69857 1.000 23.73120 75 GLU B O 1
ATOM 1157 N N . GLU B 1 97 ? 10.50411 -27.43172 -25.51779 1.000 24.69692 76 GLU B N 1
ATOM 1158 C CA . GLU B 1 97 ? 11.67584 -27.77997 -24.72305 1.000 24.42929 76 GLU B CA 1
ATOM 1159 C C . GLU B 1 97 ? 12.30941 -26.54230 -24.10246 1.000 23.07480 76 GLU B C 1
ATOM 1160 O O . GLU B 1 97 ? 12.90455 -26.62598 -23.02142 1.000 21.98341 76 GLU B O 1
ATOM 1162 N N . LEU B 1 98 ? 12.18996 -25.39049 -24.76825 1.000 22.64839 77 LEU B N 1
ATOM 1163 C CA . LEU B 1 98 ? 12.67432 -24.14413 -24.18572 1.000 22.62665 77 LEU B CA 1
ATOM 1164 C C . LEU B 1 98 ? 11.83848 -23.74792 -22.97604 1.000 22.31539 77 LEU B C 1
ATOM 1165 O O . LEU B 1 98 ? 12.37852 -23.27640 -21.96835 1.000 21.40181 77 LEU B O 1
ATOM 1170 N N . ALA B 1 99 ? 10.51838 -23.93346 -23.05770 1.000 23.14223 78 ALA B N 1
ATOM 1171 C CA . ALA B 1 99 ? 9.65324 -23.61573 -21.92782 1.000 22.18662 78 ALA B CA 1
ATOM 1172 C C . ALA B 1 99 ? 9.92086 -24.53746 -20.74512 1.000 20.76607 78 ALA B C 1
ATOM 1173 O O . ALA B 1 99 ? 9.75708 -24.12636 -19.59096 1.000 20.96084 78 ALA B O 1
ATOM 1175 N N . ALA B 1 100 ? 10.33778 -25.77834 -21.01018 1.000 22.86428 79 ALA B N 1
ATOM 1176 C CA . ALA B 1 100 ? 10.70560 -26.68573 -19.92821 1.000 20.15916 79 ALA B CA 1
ATOM 1177 C C . ALA B 1 100 ? 12.00857 -26.25263 -19.26736 1.000 20.63822 79 ALA B C 1
ATOM 1178 O O . ALA B 1 100 ? 12.12830 -26.28891 -18.03672 1.000 21.06089 79 ALA B O 1
ATOM 1180 N N . LEU B 1 101 ? 12.99492 -25.83937 -20.06834 1.000 20.47233 80 LEU B N 1
ATOM 1181 C CA . LEU B 1 101 ? 14.23964 -25.32320 -19.50747 1.000 18.85751 80 LEU B CA 1
ATOM 1182 C C . LEU B 1 101 ? 13.99356 -24.06363 -18.68586 1.000 18.50690 80 LEU B C 1
ATOM 1183 O O . LEU B 1 101 ? 14.63271 -23.85535 -17.64783 1.000 18.25799 80 LEU B O 1
ATOM 1188 N N . LYS B 1 102 ? 13.06110 -23.21674 -19.12891 1.000 19.69771 81 LYS B N 1
ATOM 1189 C CA . LYS B 1 102 ? 12.70901 -22.03048 -18.35491 1.000 20.60438 81 LYS B CA 1
ATOM 1190 C C . LYS B 1 102 ? 11.97458 -22.40463 -17.07311 1.000 20.20416 81 LYS B C 1
ATOM 1191 O O . LYS B 1 102 ? 12.18929 -21.78469 -16.02447 1.000 21.58988 81 LYS B O 1
ATOM 1197 N N . GLU B 1 103 ? 11.10315 -23.41494 -17.13704 1.000 17.32346 82 GLU B N 1
ATOM 1198 C CA . GLU B 1 103 ? 10.38596 -23.84742 -15.94255 1.000 18.55842 82 GLU B CA 1
ATOM 1199 C C . GLU B 1 103 ? 11.32278 -24.47832 -14.92167 1.000 19.77191 82 GLU B C 1
ATOM 1200 O O . GLU B 1 103 ? 11.10874 -24.33104 -13.71303 1.000 20.48779 82 GLU B O 1
ATOM 1202 N N . GLU B 1 104 ? 12.35910 -25.18179 -15.38208 1.000 20.86728 83 GLU B N 1
ATOM 1203 C CA . GLU B 1 104 ? 13.34525 -25.72753 -14.45595 1.000 19.02520 83 GLU B CA 1
ATOM 1204 C C . GLU B 1 104 ? 14.22597 -24.62523 -13.88217 1.000 19.10017 83 GLU B C 1
ATOM 1205 O O . GLU B 1 104 ? 14.63831 -24.69289 -12.71786 1.000 20.94860 83 GLU B O 1
ATOM 1211 N N . THR B 1 105 ? 14.52827 -23.60496 -14.68876 1.000 20.22959 84 THR B N 1
ATOM 1212 C CA . THR B 1 105 ? 15.33675 -22.49026 -14.20646 1.000 17.68958 84 THR B CA 1
ATOM 1213 C C . THR B 1 105 ? 14.62676 -21.73799 -13.08850 1.000 19.86551 84 THR B C 1
ATOM 1214 O O . THR B 1 105 ? 15.24987 -21.36748 -12.08655 1.000 20.51752 84 THR B O 1
ATOM 1218 N N . ALA B 1 106 ? 13.32283 -21.49717 -13.24510 1.000 18.28901 85 ALA B N 1
ATOM 1219 C CA . ALA B 1 106 ? 12.55937 -20.83660 -12.19159 1.000 18.89973 85 ALA B CA 1
ATOM 1220 C C . ALA B 1 106 ? 12.45680 -21.71198 -10.94860 1.000 20.26604 85 ALA B C 1
ATOM 1221 O O . ALA B 1 106 ? 12.48968 -21.20513 -9.82108 1.000 21.94782 85 ALA B O 1
ATOM 1223 N N . ALA B 1 107 ? 12.33969 -23.02986 -11.13358 1.000 19.20496 86 ALA B N 1
ATOM 1224 C CA . ALA B 1 107 ? 12.27104 -23.93411 -9.99051 1.000 20.91286 86 ALA B CA 1
ATOM 1225 C C . ALA B 1 107 ? 13.60060 -24.01760 -9.25301 1.000 18.89837 86 ALA B C 1
ATOM 1226 O O . ALA B 1 107 ? 13.61910 -24.25473 -8.03980 1.000 20.18602 86 ALA B O 1
ATOM 1228 N N . LEU B 1 108 ? 14.71758 -23.81992 -9.95701 1.000 19.46523 87 LEU B N 1
ATOM 1229 C CA . LEU B 1 108 ? 16.00664 -23.77036 -9.27749 1.000 20.39434 87 LEU B CA 1
ATOM 1230 C C . LEU B 1 108 ? 16.17423 -22.46799 -8.50845 1.000 20.68286 87 LEU B C 1
ATOM 1231 O O . LEU B 1 108 ? 16.92845 -22.41802 -7.53027 1.000 20.89388 87 LEU B O 1
ATOM 1236 N N . LYS B 1 109 ? 15.48613 -21.40827 -8.93787 1.000 19.43654 88 LYS B N 1
ATOM 1237 C CA . LYS B 1 109 ? 15.55184 -20.14057 -8.22146 1.000 18.38936 88 LYS B CA 1
ATOM 1238 C C . LYS B 1 109 ? 14.77951 -20.21026 -6.91048 1.000 20.81566 88 LYS B C 1
ATOM 1239 O O . LYS B 1 109 ? 15.25524 -19.72207 -5.87904 1.000 22.74144 88 LYS B O 1
ATOM 1245 N N . TYR B 1 110 ? 13.58875 -20.81822 -6.92895 1.000 22.44441 89 TYR B N 1
ATOM 1246 C CA . TYR B 1 110 ? 12.80996 -20.95348 -5.70138 1.000 24.08054 89 TYR B CA 1
ATOM 1247 C C . TYR B 1 110 ? 13.52193 -21.84187 -4.68940 1.000 24.01901 89 TYR B C 1
ATOM 1248 O O . TYR B 1 110 ? 13.50782 -21.55969 -3.48517 1.000 23.87288 89 TYR B O 1
ATOM 1257 N N . GLU B 1 111 ? 14.15559 -22.91863 -5.16110 1.000 25.14012 90 GLU B N 1
ATOM 1258 C CA . GLU B 1 111 ? 14.92314 -23.77754 -4.26607 1.000 22.34711 90 GLU B CA 1
ATOM 1259 C C . GLU B 1 111 ? 16.13077 -23.04183 -3.70436 1.000 23.53591 90 GLU B C 1
ATOM 1260 O O . GLU B 1 111 ? 16.44328 -23.16624 -2.51482 1.000 29.63000 90 GLU B O 1
ATOM 1263 N N . LEU B 1 112 ? 16.81976 -22.26857 -4.54540 1.000 22.43966 91 LEU B N 1
ATOM 1264 C CA . LEU B 1 112 ? 17.94441 -21.47589 -4.06355 1.000 23.95848 91 LEU B CA 1
ATOM 1265 C C . LEU B 1 112 ? 17.47479 -20.36561 -3.13188 1.000 25.29650 91 LEU B C 1
ATOM 1266 O O . LEU B 1 112 ? 18.14884 -20.05297 -2.14445 1.000 21.74649 91 LEU B O 1
ATOM 1271 N N . ALA B 1 113 ? 16.30069 -19.78839 -3.40325 1.000 25.00395 92 ALA B N 1
ATOM 1272 C CA . ALA B 1 113 ? 15.78403 -18.68246 -2.60304 1.000 23.50706 92 ALA B CA 1
ATOM 1273 C C . ALA B 1 113 ? 15.33351 -19.10479 -1.21463 1.000 22.63644 92 ALA B C 1
ATOM 1274 O O . ALA B 1 113 ? 15.10071 -18.23454 -0.36895 1.000 25.18679 92 ALA B O 1
ATOM 1276 N N . ALA B 1 114 ? 15.20591 -20.40262 -0.95922 1.000 23.83259 93 ALA B N 1
ATOM 1277 C CA . ALA B 1 114 ? 14.83861 -20.90775 0.35331 1.000 23.26688 93 ALA B CA 1
ATOM 1278 C C . ALA B 1 114 ? 16.05746 -21.33774 1.15476 1.000 26.09077 93 ALA B C 1
ATOM 1279 O O . ALA B 1 114 ? 15.90895 -21.89910 2.24483 1.000 27.31554 93 ALA B O 1
ATOM 1281 N N . LEU B 1 115 ? 17.25556 -21.08429 0.63781 1.000 28.81912 94 LEU B N 1
ATOM 1282 C CA . LEU B 1 115 ? 18.49125 -21.44515 1.31958 1.000 28.27289 94 LEU B CA 1
ATOM 1283 C C . LEU B 1 115 ? 18.81916 -20.43283 2.41216 1.000 31.12102 94 LEU B C 1
ATOM 1284 O O . LEU B 1 115 ? 19.63613 -20.69605 3.29469 1.000 37.02046 94 LEU B O 1
#

Nearest PDB structures (foldseek):
  4dnd-assembly1_A  TM=8.315E-01  e=1.681E-01  Homo sapiens
  8fih-assembly1_C  TM=6.827E-01  e=1.588E-01  synthetic construct
  5aqq-assembly3_D  TM=6.546E-01  e=1.339E-01  Homo sapiens
  1s94-assembly2_B  TM=6.099E-01  e=1.265E-01  Doryteuthis pealeii
  7t2y-assembly1_A  TM=5.361E-01  e=3.515E-01  synthetic construct

Radius of gyration: 18.17 Å; Cα contacts (8 Å, |Δi|>4): 120; chains: 2; bounding box: 32×32×49 Å

Foldseek 3Di:
DDPLVVVLVVLLVVLVVLLVVLVVLLVVCVVPVDDVVSLVVSVVSLVVSVVSLVVSVVSLVVCCVVPVPDPCSVVSVVSSVVSNVSSVVSVVSSVVD/DDPLVVVLVVLLVVLVVLLVVLVVVLVVCVVDDPVSLVVSVVSLVVSVVSLVVSVVSLVVCCVVPVPDPCSVVSVVSSVVSVVSSVVSVVSSVVD

B-factor: mean 27.22, std 8.69, range [13.7, 64.0]

Sequence (192 aa):
SHMMLAALKEKLAALKEKNAALKYKLAALKKHKATPAELAALEKELAATEKELAALEWELAALEKKEPLTPELAALKEELAALKEETAALKYELAALSHMMLAALKEKLAALKEKNAALKYKLAALKKATPAELAALEKELAATEKELAALEWELAALEKKEPLTPELAALKEELAALKEETAALKYELAAL

Secondary structure (DSSP, 8-state):
--HHHHHHHHHHHHHHHHHHHHHHHHHHHTTS---HHHHHHHHHHHHHHHHHHHHHHHHHHHHHHH-TT-TTHHHHHHHHHHHHHHHHHHHHHHTT-/--HHHHHHHHHHHHHHHHHHHHHHHHHHH----HHHHHHHHHHHHHHHHHHHHHHHHHHHHHHH-TT-TTHHHHHHHHHHHHHHHHHHHHHHHT-